Protein AF-A0A3A0CTX0-F1 (afdb_monomer)

Sequence (178 aa):
MNKTCLAVAVLIFAAATVTFASEEIMVKKILLNGKTKTVSIAAHNEKGALFLEAQRLAQALGFALKRQSGLAILCTETACLPFTIGEKEAREKDGQLFISAAAFFTSVGSTWEFDEKAGALAIDLPDELPTSNAPVDVTVGSTAPGFLVTAADGKEIRLADFRGKKNVVLEFFRSGSW

Solvent-accessible surface area (backbone atoms only — not comparable to full-atom values): 11181 Å² total; per-residue (Å²): 140,84,85,80,83,83,81,80,82,81,83,78,81,78,78,80,78,81,78,77,78,71,68,77,40,59,34,43,32,34,29,53,71,86,43,80,43,83,50,78,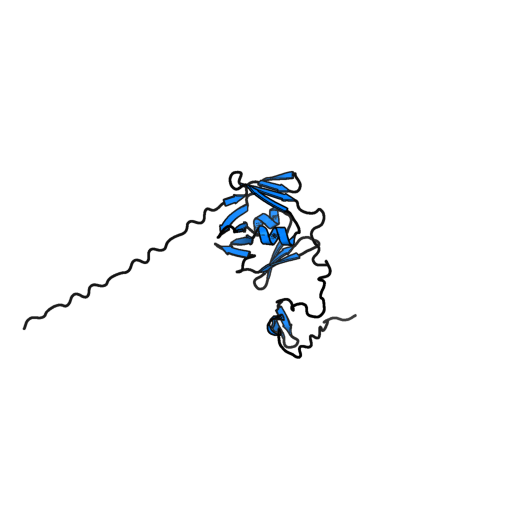28,55,26,37,70,58,97,88,42,51,29,36,29,42,68,48,49,24,58,74,75,65,33,48,78,45,75,58,97,65,28,40,31,45,23,52,100,77,31,62,47,80,34,51,54,75,60,87,37,16,39,78,55,96,91,41,51,28,31,20,48,68,53,53,32,57,71,45,71,27,57,74,48,74,42,75,90,76,18,32,36,39,34,44,65,52,98,66,63,67,42,70,76,58,76,76,85,78,52,94,87,59,80,68,62,72,54,75,43,72,43,97,87,69,47,80,42,49,52,45,78,55,63,90,54,93,84,78,86,87,82,86,82,80,92,78,87,134

Radius of gyration: 24.45 Å; Cα contacts (8 Å, |Δi|>4): 247; chains: 1; bounding box: 50×99×46 Å

Nearest PDB structures (foldseek):
  3rfz-assembly3_E-2  TM=4.149E-01  e=2.356E-01  Escherichia coli
  4v4w-assembly1_BE  TM=4.770E-01  e=1.431E+00  Escherichia coli
  8fn2-assembly1_H  TM=2.958E-01  e=5.489E-01  Borreliella burgdorferi B31
  6o90-assembly1_G  TM=5.131E-01  e=4.676E+00  Enterococcus faecalis
  2dkp-assembly1_A  TM=2.486E-01  e=7.342E+00  Homo sapiens

Structure (mmCIF, N/CA/C/O backbone):
data_AF-A0A3A0CTX0-F1
#
_entry.id   AF-A0A3A0CTX0-F1
#
loop_
_atom_site.group_PDB
_atom_site.id
_atom_site.type_symbol
_atom_site.label_atom_id
_atom_site.label_alt_id
_atom_site.label_comp_id
_atom_site.label_asym_id
_atom_site.label_entity_id
_atom_site.label_seq_id
_atom_site.pdbx_PDB_ins_code
_atom_site.Cartn_x
_atom_site.Cartn_y
_atom_site.Cartn_z
_atom_site.occupancy
_atom_site.B_iso_or_equiv
_atom_site.auth_seq_id
_atom_site.auth_comp_id
_atom_site.auth_asym_id
_atom_site.auth_atom_id
_atom_site.pdbx_PDB_model_num
ATOM 1 N N . MET A 1 1 ? -0.889 -75.261 25.010 1.00 39.34 1 MET A N 1
ATOM 2 C CA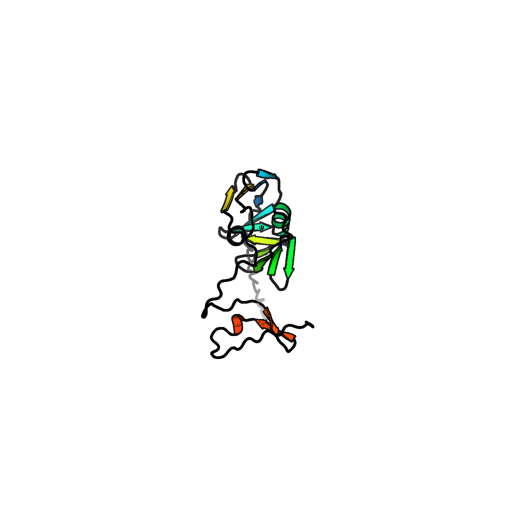 . MET A 1 1 ? -0.797 -73.833 25.389 1.00 39.34 1 MET A CA 1
ATOM 3 C C . MET A 1 1 ? 0.039 -73.115 24.335 1.00 39.34 1 MET A C 1
ATOM 5 O O . MET A 1 1 ? 1.247 -73.039 24.492 1.00 39.34 1 MET A O 1
ATOM 9 N N . ASN A 1 2 ? -0.576 -72.646 23.243 1.00 36.47 2 ASN A N 1
ATOM 10 C CA . ASN A 1 2 ? 0.122 -71.891 22.195 1.00 36.47 2 ASN A CA 1
ATOM 11 C C . ASN A 1 2 ? -0.272 -70.419 22.303 1.00 36.47 2 ASN A C 1
ATOM 13 O O . ASN A 1 2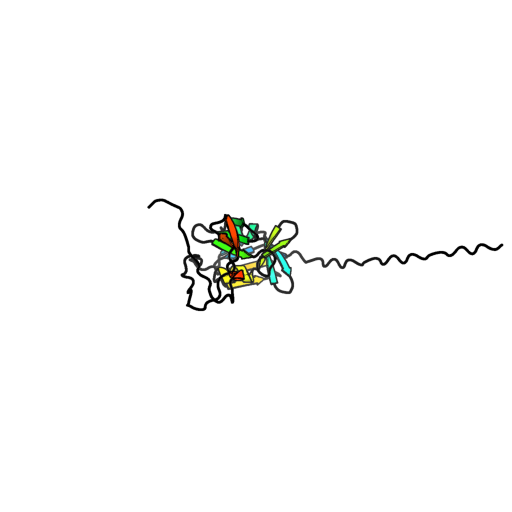 ? -1.434 -70.072 22.114 1.00 36.47 2 ASN A O 1
ATOM 17 N N . LYS A 1 3 ? 0.698 -69.576 22.664 1.00 46.75 3 LYS A N 1
ATOM 18 C CA . LYS A 1 3 ? 0.559 -68.120 22.694 1.00 46.75 3 LYS A CA 1
ATOM 19 C C . LYS A 1 3 ? 0.798 -67.588 21.283 1.00 46.75 3 LYS A C 1
ATOM 21 O O . LYS A 1 3 ? 1.931 -67.575 20.813 1.00 46.75 3 LYS A O 1
ATOM 26 N N . THR A 1 4 ? -0.263 -67.167 20.612 1.00 50.88 4 THR A N 1
ATOM 27 C CA . THR A 1 4 ? -0.192 -66.427 19.351 1.00 50.88 4 THR A CA 1
ATOM 28 C C . THR A 1 4 ? 0.115 -64.965 19.678 1.00 50.88 4 THR A C 1
ATOM 30 O O . THR A 1 4 ? -0.722 -64.262 20.240 1.00 50.88 4 THR A O 1
ATOM 33 N N . CYS A 1 5 ? 1.334 -64.514 19.376 1.00 52.56 5 CYS A N 1
ATOM 34 C CA . CYS A 1 5 ? 1.692 -63.098 19.417 1.00 52.56 5 CYS A CA 1
ATOM 35 C C . CYS A 1 5 ? 1.027 -62.379 18.239 1.00 52.56 5 CYS A C 1
ATOM 37 O O . CYS A 1 5 ? 1.356 -62.633 17.082 1.00 52.56 5 CYS A O 1
ATOM 39 N N . LEU A 1 6 ? 0.089 -61.484 18.544 1.00 53.84 6 LEU A N 1
ATOM 40 C CA . LEU A 1 6 ? -0.538 -60.582 17.586 1.00 53.84 6 LEU A CA 1
ATOM 41 C C . LEU A 1 6 ? 0.414 -59.396 17.354 1.00 53.84 6 LEU A C 1
ATOM 43 O O . LEU A 1 6 ? 0.585 -58.550 18.231 1.00 53.84 6 LEU A O 1
ATOM 47 N N . ALA A 1 7 ? 1.076 -59.356 16.199 1.00 47.81 7 ALA A N 1
ATOM 48 C CA . ALA A 1 7 ? 1.886 -58.213 15.791 1.00 47.81 7 ALA A CA 1
ATOM 49 C C . ALA A 1 7 ? 0.960 -57.097 15.282 1.00 47.81 7 ALA A C 1
ATOM 51 O O . ALA A 1 7 ? 0.321 -57.231 14.240 1.00 47.81 7 ALA A O 1
ATOM 52 N N . VAL A 1 8 ? 0.867 -56.003 16.038 1.00 49.03 8 VAL A N 1
ATOM 53 C CA . VAL A 1 8 ? 0.150 -54.788 15.636 1.00 49.03 8 VAL A CA 1
ATOM 54 C C . VAL A 1 8 ? 1.049 -54.006 14.679 1.00 49.03 8 VAL A C 1
ATOM 56 O O . VAL A 1 8 ? 2.052 -53.425 15.088 1.00 49.03 8 VAL A O 1
ATOM 59 N N . ALA A 1 9 ? 0.705 -54.016 13.393 1.00 48.97 9 ALA A N 1
ATOM 60 C CA . ALA A 1 9 ? 1.349 -53.185 12.386 1.00 48.97 9 ALA A CA 1
ATOM 61 C C . ALA A 1 9 ? 0.865 -51.734 12.540 1.00 48.97 9 ALA A C 1
ATOM 63 O O . ALA A 1 9 ? -0.276 -51.406 12.216 1.00 48.97 9 ALA A O 1
ATOM 64 N N . VAL A 1 10 ? 1.731 -50.864 13.060 1.00 48.88 10 VAL A N 1
ATOM 65 C CA . VAL A 1 10 ? 1.493 -49.418 13.131 1.00 48.88 10 VAL A CA 1
ATOM 66 C C . VAL A 1 10 ? 1.808 -48.818 11.759 1.00 48.88 10 VAL A C 1
ATOM 68 O O . VAL A 1 10 ? 2.968 -48.684 11.379 1.00 48.88 10 VAL A O 1
ATOM 71 N N . LEU A 1 11 ? 0.765 -48.480 11.000 1.00 41.84 11 LEU A N 1
ATOM 72 C CA . LEU A 1 11 ? 0.870 -47.712 9.759 1.00 41.84 11 LEU A CA 1
ATOM 73 C C . LEU A 1 11 ? 1.150 -46.243 10.104 1.00 41.84 11 LEU A C 1
ATOM 75 O O . LEU A 1 11 ? 0.255 -45.498 10.498 1.00 41.84 11 LEU A O 1
ATOM 79 N N . ILE A 1 12 ? 2.409 -45.829 9.966 1.00 52.66 12 ILE A N 1
ATOM 80 C CA . ILE A 1 12 ? 2.813 -44.425 10.05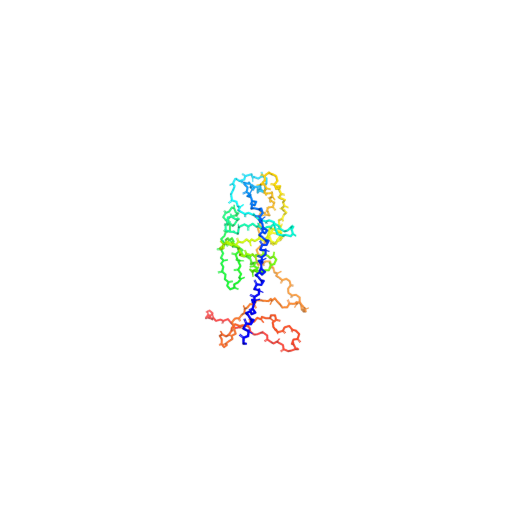5 1.00 52.66 12 ILE A CA 1
ATOM 81 C C . ILE A 1 12 ? 2.465 -43.768 8.714 1.00 52.66 12 ILE A C 1
ATOM 83 O O . ILE A 1 12 ? 3.158 -43.965 7.718 1.00 52.66 12 ILE A O 1
ATOM 87 N N . PHE A 1 13 ? 1.380 -42.993 8.677 1.00 45.25 13 PHE A N 1
ATOM 88 C CA . PHE A 1 13 ? 1.108 -42.081 7.568 1.00 45.25 13 PHE A CA 1
ATOM 89 C C . PHE A 1 13 ? 2.131 -40.941 7.620 1.00 45.25 13 PHE A C 1
ATOM 91 O O . PHE A 1 13 ? 2.021 -40.031 8.439 1.00 45.25 13 PHE A O 1
ATOM 98 N N . ALA A 1 14 ? 3.144 -40.995 6.756 1.00 53.00 14 ALA A N 1
ATOM 99 C CA . ALA A 1 14 ? 4.021 -39.860 6.513 1.00 53.00 14 ALA A CA 1
ATOM 100 C C . ALA A 1 14 ? 3.198 -38.764 5.818 1.00 53.00 14 ALA A C 1
ATOM 102 O O . ALA A 1 14 ? 2.862 -38.876 4.640 1.00 53.00 14 ALA A O 1
ATOM 103 N N . ALA A 1 15 ? 2.825 -37.723 6.563 1.00 54.53 15 ALA A N 1
ATOM 104 C CA . ALA A 1 15 ? 2.228 -36.526 5.992 1.00 54.53 15 ALA A CA 1
ATOM 105 C C . ALA A 1 15 ? 3.275 -35.858 5.089 1.00 54.53 15 ALA A C 1
ATOM 107 O O . ALA A 1 15 ? 4.225 -35.246 5.572 1.00 54.53 15 ALA A O 1
ATOM 108 N N . ALA A 1 16 ? 3.125 -36.014 3.775 1.00 47.56 16 ALA A N 1
ATOM 109 C CA . ALA A 1 16 ? 3.910 -35.272 2.804 1.00 47.56 16 ALA A CA 1
ATOM 110 C C . ALA A 1 16 ? 3.513 -33.794 2.909 1.00 47.56 16 ALA A C 1
ATOM 112 O O . ALA A 1 16 ? 2.497 -33.362 2.366 1.00 47.56 16 ALA A O 1
ATOM 113 N N . THR A 1 17 ? 4.288 -33.017 3.660 1.00 49.47 17 THR A N 1
ATOM 114 C CA . THR A 1 17 ? 4.184 -31.561 3.653 1.00 49.47 17 THR A CA 1
ATOM 115 C C . THR A 1 17 ? 4.621 -31.076 2.277 1.00 49.47 17 THR A C 1
ATOM 117 O O . THR A 1 17 ? 5.810 -31.080 1.964 1.00 49.47 17 THR A O 1
ATOM 120 N N . VAL A 1 18 ? 3.659 -30.695 1.438 1.00 42.38 18 VAL A N 1
ATOM 121 C CA . VAL A 1 18 ? 3.934 -29.998 0.180 1.00 42.38 18 VAL A CA 1
ATOM 122 C C . VAL A 1 18 ? 4.421 -28.599 0.543 1.00 42.38 18 VAL A C 1
ATOM 124 O O . VAL A 1 18 ? 3.631 -27.695 0.815 1.00 42.38 18 VAL A O 1
ATOM 127 N N . THR A 1 19 ? 5.736 -28.428 0.614 1.00 47.56 19 THR A N 1
ATOM 128 C CA . THR A 1 19 ? 6.373 -27.117 0.700 1.00 47.56 19 THR A CA 1
ATOM 129 C C . THR A 1 19 ? 6.259 -26.455 -0.667 1.00 47.56 19 THR A C 1
ATOM 131 O O . THR A 1 19 ? 7.047 -26.709 -1.574 1.00 47.56 19 THR A O 1
ATOM 134 N N . PHE A 1 20 ? 5.246 -25.606 -0.833 1.00 42.69 20 PHE A N 1
ATOM 135 C CA . PHE A 1 20 ? 5.215 -24.654 -1.936 1.00 42.69 20 PHE A CA 1
ATOM 136 C C . PHE A 1 20 ? 6.363 -23.667 -1.708 1.00 42.69 20 PHE A C 1
ATOM 138 O O . PHE A 1 20 ? 6.253 -22.757 -0.888 1.00 42.69 20 PHE A O 1
ATOM 145 N N . ALA A 1 21 ? 7.491 -23.889 -2.383 1.00 52.84 21 ALA A N 1
ATOM 146 C CA . ALA A 1 21 ? 8.561 -22.910 -2.468 1.00 52.84 21 ALA A CA 1
ATOM 147 C C . ALA A 1 21 ? 7.979 -21.684 -3.178 1.00 52.84 21 ALA A C 1
ATOM 149 O O . ALA A 1 21 ? 7.812 -21.694 -4.395 1.00 52.84 21 ALA A O 1
ATOM 150 N N . SER A 1 22 ? 7.564 -20.666 -2.420 1.00 58.47 22 SER A N 1
ATOM 151 C CA . SER A 1 22 ? 7.157 -19.413 -3.043 1.00 58.47 22 SER A CA 1
ATOM 152 C C . SER A 1 22 ? 8.420 -18.790 -3.613 1.00 58.47 22 SER A C 1
ATOM 154 O O . SER A 1 22 ? 9.346 -18.504 -2.854 1.00 58.47 22 SER A O 1
ATOM 156 N N . GLU A 1 23 ? 8.465 -18.611 -4.923 1.00 70.69 23 GLU A N 1
ATOM 157 C CA . GLU A 1 23 ? 9.571 -17.941 -5.586 1.00 70.69 23 GLU A CA 1
ATOM 158 C C . GLU A 1 23 ? 9.682 -16.519 -5.019 1.00 70.69 23 GLU A C 1
ATOM 160 O O . GLU A 1 23 ? 8.737 -15.728 -5.076 1.00 70.69 23 GLU A O 1
ATOM 165 N N . GLU A 1 24 ? 10.793 -16.245 -4.337 1.00 76.56 24 GLU A N 1
ATOM 166 C CA . GLU A 1 24 ? 11.065 -14.933 -3.769 1.00 76.56 24 GLU A CA 1
ATOM 167 C C . GLU A 1 24 ? 11.549 -14.033 -4.904 1.00 76.56 24 GLU A C 1
ATOM 169 O O . GLU A 1 24 ? 12.618 -14.232 -5.486 1.00 76.56 24 GLU A O 1
ATOM 174 N N . ILE A 1 25 ? 10.715 -13.067 -5.264 1.00 87.25 25 ILE A N 1
ATOM 175 C CA . ILE A 1 25 ? 10.972 -12.133 -6.348 1.00 87.25 25 ILE A CA 1
ATOM 176 C C . ILE A 1 25 ? 11.678 -10.924 -5.743 1.00 87.25 25 ILE A C 1
ATOM 178 O O . ILE A 1 25 ? 11.252 -10.380 -4.731 1.00 87.25 25 ILE A O 1
ATOM 182 N N . MET A 1 26 ? 12.750 -10.456 -6.374 1.00 89.19 26 MET A N 1
ATOM 183 C CA . MET A 1 26 ? 13.450 -9.252 -5.926 1.00 89.19 26 MET A CA 1
ATOM 184 C C . MET A 1 26 ? 13.169 -8.097 -6.877 1.00 89.19 26 MET A C 1
ATOM 186 O O . MET A 1 26 ? 13.581 -8.131 -8.040 1.00 89.19 26 MET A O 1
ATOM 190 N N . VAL A 1 27 ? 12.533 -7.039 -6.371 1.00 91.50 27 VAL A N 1
ATOM 191 C CA . VAL A 1 27 ? 12.432 -5.768 -7.096 1.00 91.50 27 VAL A CA 1
ATOM 192 C C . VAL A 1 27 ? 13.758 -5.034 -6.946 1.00 91.50 27 VAL A C 1
ATOM 194 O O . VAL A 1 27 ? 14.152 -4.638 -5.845 1.00 91.50 27 VAL A O 1
ATOM 197 N N . LYS A 1 28 ? 14.456 -4.868 -8.068 1.00 93.62 28 LYS A N 1
ATOM 198 C CA . LYS A 1 28 ? 15.802 -4.282 -8.146 1.00 93.62 28 LYS A CA 1
ATOM 199 C C . LYS A 1 28 ? 15.772 -2.806 -8.529 1.00 93.62 28 LYS A C 1
ATOM 201 O O . LYS A 1 28 ? 16.726 -2.064 -8.289 1.00 93.62 28 LYS A O 1
ATOM 206 N N . LYS A 1 29 ? 14.702 -2.376 -9.195 1.00 92.81 29 LYS A N 1
ATOM 207 C CA . LYS A 1 29 ? 14.566 -1.020 -9.727 1.00 92.81 29 LYS A CA 1
ATOM 208 C C . LYS A 1 29 ? 13.137 -0.542 -9.567 1.00 92.81 29 LYS A C 1
ATOM 210 O O . LYS A 1 29 ? 12.203 -1.297 -9.818 1.00 92.81 29 LYS A O 1
ATOM 215 N N . ILE A 1 30 ? 12.993 0.724 -9.204 1.00 92.88 30 ILE A N 1
ATOM 216 C CA . ILE A 1 30 ? 11.728 1.441 -9.288 1.00 92.88 30 ILE A CA 1
ATOM 217 C C . ILE A 1 30 ? 11.888 2.585 -10.280 1.00 92.88 30 ILE A C 1
ATOM 219 O O . ILE A 1 30 ? 12.876 3.316 -10.219 1.00 92.88 30 ILE A O 1
ATOM 223 N N . LEU A 1 31 ? 10.924 2.751 -11.179 1.00 91.56 31 LEU A N 1
ATOM 224 C CA . LEU A 1 31 ? 10.791 3.945 -12.002 1.00 91.56 31 LEU A CA 1
ATOM 225 C C . LEU A 1 31 ? 9.702 4.813 -11.370 1.00 91.56 31 LEU A C 1
ATOM 227 O O . LEU A 1 31 ? 8.538 4.447 -11.437 1.00 91.56 31 LEU A O 1
ATOM 231 N N . LEU A 1 32 ? 10.089 5.914 -10.728 1.00 89.44 32 LEU A N 1
ATOM 232 C CA . LEU A 1 32 ? 9.192 6.887 -10.097 1.00 89.44 32 LEU A CA 1
ATOM 233 C C . LEU A 1 32 ? 9.059 8.108 -10.997 1.00 89.44 32 LEU A C 1
ATOM 235 O O . LEU A 1 32 ? 10.037 8.844 -11.154 1.00 89.44 32 LEU A O 1
ATOM 239 N N . ASN A 1 33 ? 7.884 8.321 -11.586 1.00 88.25 33 ASN A N 1
ATOM 240 C CA . ASN A 1 33 ? 7.582 9.484 -12.436 1.00 88.25 33 ASN A CA 1
ATOM 241 C C . ASN A 1 33 ? 8.666 9.664 -13.525 1.00 88.25 33 ASN A C 1
ATOM 243 O O . ASN A 1 33 ? 9.269 10.727 -13.691 1.00 88.25 33 ASN A O 1
ATOM 247 N N . GLY A 1 34 ? 9.025 8.554 -14.182 1.00 85.56 34 GLY A N 1
ATOM 248 C CA . GLY A 1 34 ? 10.080 8.482 -15.202 1.00 85.56 34 GLY A CA 1
ATOM 249 C C . GLY A 1 34 ? 11.527 8.453 -14.681 1.00 85.56 34 GLY A C 1
ATOM 250 O O . GLY A 1 34 ? 12.451 8.221 -15.463 1.00 85.56 34 GLY A O 1
ATOM 251 N N . LYS A 1 35 ? 11.770 8.634 -13.376 1.00 90.06 35 LYS A N 1
ATOM 252 C CA . LYS A 1 35 ? 13.115 8.586 -12.775 1.00 90.06 35 LYS A CA 1
ATOM 253 C C . LYS A 1 35 ? 13.417 7.202 -12.215 1.00 90.06 35 LYS A C 1
ATOM 255 O O . LYS A 1 35 ? 12.701 6.688 -11.364 1.00 90.06 35 LYS A O 1
ATOM 260 N N . THR A 1 36 ? 14.521 6.603 -12.651 1.00 92.31 36 THR A N 1
ATOM 261 C CA . THR A 1 36 ? 14.941 5.287 -12.149 1.00 92.31 36 THR A CA 1
ATOM 262 C C . THR A 1 36 ? 15.687 5.414 -10.821 1.00 92.31 36 THR A C 1
ATOM 264 O O . THR A 1 36 ? 16.645 6.178 -10.708 1.00 92.31 36 THR A O 1
ATOM 267 N N . LYS A 1 37 ? 15.294 4.605 -9.837 1.00 93.12 37 LYS A N 1
ATOM 268 C CA . LYS A 1 37 ? 15.956 4.429 -8.543 1.00 93.12 37 LYS A CA 1
ATOM 269 C C . LYS A 1 37 ? 16.250 2.947 -8.326 1.00 93.12 37 LYS A C 1
ATOM 271 O O . LYS A 1 37 ? 15.357 2.107 -8.408 1.00 93.12 37 LYS A O 1
ATOM 276 N N . THR A 1 38 ? 17.505 2.614 -8.044 1.00 94.19 38 THR A N 1
ATOM 277 C CA . THR A 1 38 ? 17.887 1.249 -7.663 1.00 94.19 38 THR A CA 1
ATOM 278 C C . THR A 1 38 ? 17.420 0.975 -6.239 1.00 94.19 38 THR A C 1
ATOM 280 O O . THR A 1 38 ? 17.666 1.780 -5.339 1.00 94.19 38 THR A O 1
ATOM 283 N N . VAL A 1 39 ? 16.752 -0.155 -6.035 1.00 94.75 39 VAL A N 1
ATOM 284 C CA . VAL A 1 39 ? 16.242 -0.593 -4.732 1.00 94.75 39 VAL A CA 1
ATOM 285 C C . VAL A 1 39 ? 16.455 -2.094 -4.564 1.00 94.75 39 VAL A C 1
ATOM 287 O O . VAL A 1 39 ? 16.868 -2.782 -5.490 1.00 94.75 39 VAL A O 1
ATOM 290 N N . SER A 1 40 ?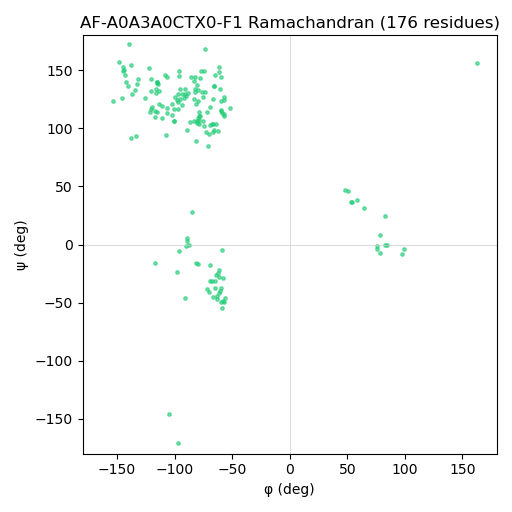 16.187 -2.606 -3.370 1.00 93.38 40 SER A N 1
ATOM 291 C CA . SER A 1 40 ? 16.155 -4.039 -3.098 1.00 93.38 40 SER A CA 1
ATOM 292 C C . SER A 1 40 ? 14.953 -4.300 -2.207 1.00 93.38 40 SER A C 1
ATOM 294 O O . SER A 1 40 ? 15.046 -4.140 -0.989 1.00 93.38 40 SER A O 1
ATOM 296 N N . ILE A 1 41 ? 13.814 -4.603 -2.826 1.00 95.50 41 ILE A N 1
ATOM 297 C CA . ILE A 1 41 ? 12.553 -4.873 -2.127 1.00 95.50 41 ILE A CA 1
ATOM 298 C C . ILE A 1 41 ? 12.207 -6.335 -2.370 1.00 95.50 41 ILE A C 1
ATOM 300 O O . ILE A 1 41 ? 12.062 -6.743 -3.526 1.00 95.50 41 ILE A O 1
ATOM 304 N N . ALA A 1 42 ? 12.085 -7.104 -1.289 1.00 95.00 42 ALA A N 1
ATOM 305 C CA . ALA A 1 42 ? 11.573 -8.459 -1.382 1.00 95.00 42 ALA A CA 1
ATOM 306 C C . ALA A 1 42 ? 10.105 -8.416 -1.812 1.00 95.00 42 ALA A C 1
ATOM 308 O O . ALA A 1 42 ? 9.313 -7.593 -1.342 1.00 95.00 42 ALA A O 1
ATOM 309 N N . ALA A 1 43 ? 9.744 -9.296 -2.728 1.00 94.50 43 ALA A N 1
ATOM 310 C CA . ALA A 1 43 ? 8.405 -9.429 -3.249 1.00 94.50 43 ALA A CA 1
ATOM 311 C C . ALA A 1 43 ? 8.043 -10.903 -3.377 1.00 94.50 43 ALA A C 1
ATOM 313 O O . ALA A 1 43 ? 8.895 -11.776 -3.530 1.00 94.50 43 ALA A O 1
ATOM 314 N N . HIS A 1 44 ? 6.756 -11.193 -3.324 1.00 92.06 44 HIS A N 1
ATOM 315 C CA . HIS A 1 44 ? 6.270 -12.521 -3.657 1.00 92.06 44 HIS A CA 1
ATOM 316 C C . HIS A 1 44 ? 4.915 -12.421 -4.335 1.00 92.06 44 HIS A C 1
ATOM 318 O O . HIS A 1 44 ? 4.152 -11.475 -4.120 1.00 92.06 44 HIS A O 1
ATOM 324 N N . ASN A 1 45 ? 4.630 -13.414 -5.168 1.00 90.94 45 ASN A N 1
ATOM 325 C CA . ASN A 1 45 ? 3.332 -13.570 -5.791 1.00 90.94 45 ASN A CA 1
ATOM 326 C C . ASN A 1 45 ? 2.518 -14.597 -4.998 1.00 90.94 45 ASN A C 1
ATOM 328 O O . ASN A 1 45 ? 2.953 -15.733 -4.802 1.00 90.94 45 ASN A O 1
ATOM 332 N N . GLU A 1 46 ? 1.334 -14.207 -4.540 1.00 88.88 46 GLU A N 1
ATOM 333 C CA . GLU A 1 46 ? 0.367 -15.127 -3.950 1.00 88.88 46 GLU A CA 1
ATOM 334 C C . GLU A 1 46 ? -0.934 -15.049 -4.749 1.00 88.88 46 GLU A C 1
ATOM 336 O O . GLU A 1 46 ? -1.622 -14.029 -4.741 1.00 88.88 46 GLU A O 1
ATOM 341 N N . LYS A 1 47 ? -1.299 -16.145 -5.428 1.00 88.69 47 LYS A N 1
ATOM 342 C CA . LYS A 1 47 ? -2.561 -16.262 -6.188 1.00 88.69 47 LYS A CA 1
ATOM 343 C C . LYS A 1 47 ? -2.760 -15.139 -7.223 1.00 88.69 47 LYS A C 1
ATOM 345 O O . LYS A 1 47 ? -3.881 -14.680 -7.427 1.00 88.69 47 LYS A O 1
ATOM 350 N N . GLY A 1 48 ? -1.680 -14.696 -7.865 1.00 89.25 48 GLY A N 1
ATOM 351 C CA . GLY A 1 48 ? -1.708 -13.621 -8.859 1.00 89.25 48 GLY A CA 1
ATOM 352 C C . GLY A 1 48 ? -1.644 -12.211 -8.266 1.00 89.25 48 GLY A C 1
ATOM 353 O O . GLY A 1 48 ? -1.635 -11.247 -9.024 1.00 89.25 48 GLY A O 1
ATOM 354 N N . ALA A 1 49 ? -1.587 -12.067 -6.939 1.00 92.25 49 ALA A N 1
ATOM 355 C CA . ALA A 1 49 ? -1.382 -10.783 -6.282 1.00 92.25 49 ALA A CA 1
ATOM 356 C C . ALA A 1 49 ? 0.097 -10.592 -5.925 1.00 92.25 49 ALA A C 1
ATOM 358 O O . ALA A 1 49 ? 0.710 -11.447 -5.284 1.00 92.25 49 ALA A O 1
ATOM 359 N N . LEU A 1 50 ? 0.654 -9.444 -6.316 1.00 95.19 50 LEU A N 1
ATOM 360 C CA . LEU A 1 50 ? 2.008 -9.040 -5.952 1.00 95.19 50 LEU A CA 1
ATOM 361 C C . LEU A 1 50 ? 2.009 -8.394 -4.564 1.00 95.19 50 LEU A C 1
ATOM 363 O O . LEU A 1 50 ? 1.302 -7.411 -4.325 1.00 95.19 50 LEU A O 1
ATOM 367 N N . PHE A 1 51 ? 2.842 -8.923 -3.679 1.00 95.75 51 PHE A N 1
ATOM 368 C CA . PHE A 1 51 ? 3.083 -8.398 -2.342 1.00 95.75 51 PHE A CA 1
ATOM 369 C C . PHE A 1 51 ? 4.519 -7.893 -2.240 1.00 95.75 51 PHE A C 1
ATOM 371 O O . PHE A 1 51 ? 5.447 -8.590 -2.640 1.00 95.75 51 PHE A O 1
ATOM 378 N N . LEU A 1 52 ? 4.696 -6.687 -1.704 1.00 96.81 52 LEU A N 1
ATOM 379 C CA . LEU A 1 52 ? 5.977 -5.990 -1.584 1.00 96.81 52 LEU A CA 1
ATOM 380 C C . LEU A 1 52 ? 6.335 -5.809 -0.110 1.00 96.81 52 LEU A C 1
ATOM 382 O O . LEU A 1 52 ? 5.467 -5.463 0.692 1.00 96.81 52 LEU A O 1
ATOM 386 N N . GLU A 1 53 ? 7.601 -5.999 0.254 1.00 96.81 53 GLU A N 1
ATOM 387 C CA . GLU A 1 53 ? 8.075 -5.771 1.620 1.00 96.81 53 GLU A CA 1
ATOM 388 C C . GLU A 1 53 ? 7.841 -4.308 2.031 1.00 96.81 53 GLU A C 1
ATOM 390 O O . GLU A 1 53 ? 8.424 -3.368 1.479 1.00 96.81 53 GLU A O 1
ATOM 395 N N . ALA A 1 54 ? 6.989 -4.118 3.036 1.00 96.31 54 ALA A N 1
ATOM 396 C CA . ALA A 1 54 ? 6.450 -2.824 3.426 1.00 96.31 54 ALA A CA 1
ATOM 397 C C . ALA A 1 54 ? 7.538 -1.845 3.875 1.00 96.31 54 ALA A C 1
ATOM 399 O O . ALA A 1 54 ? 7.504 -0.675 3.507 1.00 96.31 54 ALA A O 1
ATOM 400 N N . GLN A 1 55 ? 8.518 -2.315 4.653 1.00 96.19 55 GLN A N 1
ATOM 401 C CA . GLN A 1 55 ? 9.569 -1.462 5.211 1.00 96.19 55 GLN A CA 1
ATOM 402 C C . GLN A 1 55 ? 10.474 -0.892 4.111 1.00 96.19 55 GLN A C 1
ATOM 404 O O . GLN A 1 55 ? 10.782 0.302 4.113 1.00 96.19 55 GLN A O 1
ATOM 409 N N . ARG A 1 56 ? 10.895 -1.733 3.159 1.00 96.06 56 ARG A N 1
ATOM 410 C CA . ARG A 1 56 ? 11.751 -1.305 2.043 1.00 96.06 56 ARG A CA 1
ATOM 411 C C . ARG A 1 56 ? 10.994 -0.451 1.045 1.00 96.06 56 ARG A C 1
ATOM 413 O O . ARG A 1 56 ? 11.555 0.533 0.568 1.00 96.06 56 ARG A O 1
ATOM 420 N N . LEU A 1 57 ? 9.733 -0.784 0.767 1.00 94.81 57 LEU A N 1
ATOM 421 C CA . LEU A 1 57 ? 8.864 0.048 -0.059 1.00 94.81 57 LEU A CA 1
ATOM 422 C C . LEU A 1 57 ? 8.695 1.440 0.561 1.00 94.81 57 LEU A C 1
ATOM 424 O O . LEU A 1 57 ? 8.937 2.440 -0.111 1.00 94.81 57 LEU A O 1
ATOM 428 N N . ALA A 1 58 ? 8.371 1.506 1.855 1.00 94.62 58 ALA A N 1
ATOM 429 C CA . ALA A 1 58 ? 8.222 2.762 2.579 1.00 94.62 58 ALA A CA 1
ATOM 430 C C . ALA A 1 58 ? 9.499 3.608 2.496 1.00 94.62 58 ALA A C 1
ATOM 432 O O . ALA A 1 58 ? 9.455 4.759 2.070 1.00 94.62 58 ALA A O 1
ATOM 433 N N . GLN A 1 59 ? 10.661 3.011 2.780 1.00 93.94 59 GLN A N 1
ATOM 434 C CA . GLN A 1 59 ? 11.952 3.691 2.667 1.00 93.94 59 GLN A CA 1
ATOM 435 C C . GLN A 1 59 ? 12.248 4.168 1.234 1.00 93.94 59 GLN A C 1
ATOM 437 O O . GLN A 1 59 ? 12.783 5.261 1.036 1.00 93.94 59 GLN A O 1
ATOM 442 N N . ALA A 1 60 ? 11.918 3.359 0.224 1.00 92.38 60 ALA A N 1
ATOM 443 C CA . ALA A 1 60 ? 12.144 3.706 -1.174 1.00 92.38 60 ALA A CA 1
ATOM 444 C C . ALA A 1 60 ? 11.308 4.915 -1.612 1.00 92.38 60 ALA A C 1
ATOM 446 O O . ALA A 1 60 ? 11.822 5.746 -2.370 1.00 92.38 60 ALA A O 1
ATOM 447 N N . LEU A 1 61 ? 10.076 5.013 -1.111 1.00 91.19 61 LEU A N 1
ATOM 448 C CA . LEU A 1 61 ? 9.095 6.036 -1.469 1.00 91.19 61 LEU A CA 1
ATOM 449 C C . LEU A 1 61 ? 9.049 7.234 -0.500 1.00 91.19 61 LEU A C 1
ATOM 451 O O . LEU A 1 61 ? 8.345 8.197 -0.772 1.00 91.19 61 LEU A O 1
ATOM 455 N N . GLY A 1 62 ? 9.793 7.198 0.610 1.00 91.44 62 GLY A N 1
ATOM 456 C CA . GLY A 1 62 ? 9.816 8.283 1.601 1.00 91.44 62 GLY A CA 1
ATOM 457 C C . GLY A 1 62 ? 8.672 8.248 2.621 1.00 91.44 62 GLY A C 1
ATOM 458 O O . GLY A 1 62 ? 8.332 9.278 3.192 1.00 91.44 62 GLY A O 1
ATOM 459 N N . PHE A 1 63 ? 8.085 7.077 2.870 1.00 93.50 63 PHE A N 1
ATOM 460 C CA . PHE A 1 63 ? 7.076 6.868 3.907 1.00 93.50 63 PHE A CA 1
ATOM 461 C C . PHE A 1 63 ? 7.714 6.333 5.198 1.00 93.50 63 PHE A C 1
ATOM 463 O O . PHE A 1 63 ? 8.668 5.553 5.178 1.00 93.50 63 PHE A O 1
ATOM 470 N N . ALA A 1 64 ? 7.124 6.686 6.336 1.00 95.25 64 ALA A N 1
ATOM 471 C CA . ALA A 1 64 ? 7.341 6.049 7.623 1.00 95.25 64 ALA A CA 1
ATOM 472 C C . ALA A 1 64 ? 6.316 4.925 7.825 1.00 95.25 64 ALA A C 1
ATOM 474 O O . ALA A 1 64 ? 5.111 5.160 7.762 1.00 95.25 64 ALA A O 1
ATOM 475 N N . LEU A 1 65 ? 6.782 3.710 8.112 1.00 95.75 65 LEU A N 1
ATOM 476 C CA . LEU A 1 65 ? 5.915 2.589 8.469 1.00 95.75 65 LEU A CA 1
ATOM 477 C C . LEU A 1 65 ? 5.701 2.547 9.987 1.00 95.75 65 LEU A C 1
ATOM 479 O O . LEU A 1 65 ? 6.660 2.517 10.759 1.00 95.75 65 LEU A O 1
ATOM 483 N N . LYS A 1 66 ? 4.441 2.497 10.415 1.00 94.75 66 LYS A N 1
ATOM 484 C CA . LYS A 1 66 ? 4.023 2.267 11.802 1.00 94.75 66 LYS A CA 1
ATOM 485 C C . LYS A 1 66 ? 3.122 1.038 11.873 1.00 94.75 66 LYS A C 1
ATOM 487 O O . LYS A 1 66 ? 2.429 0.712 10.913 1.00 94.75 66 LYS A O 1
ATOM 492 N N . ARG A 1 67 ? 3.115 0.358 13.018 1.00 92.75 67 ARG A N 1
ATOM 493 C CA . ARG A 1 67 ? 2.193 -0.748 13.304 1.00 92.75 67 ARG A CA 1
ATOM 494 C C . ARG A 1 67 ? 1.359 -0.400 14.526 1.00 92.75 67 ARG A C 1
ATOM 496 O O . ARG A 1 67 ? 1.922 0.027 15.532 1.00 92.75 67 ARG A O 1
ATOM 503 N N . GLN A 1 68 ? 0.047 -0.587 14.445 1.00 90.56 68 GLN A N 1
ATOM 504 C CA . GLN A 1 68 ? -0.859 -0.302 15.557 1.00 90.56 68 GLN A CA 1
ATOM 505 C C . GLN A 1 68 ? -2.117 -1.164 15.454 1.00 90.56 68 GLN A C 1
ATOM 507 O O . GLN A 1 68 ? -2.802 -1.122 14.440 1.00 90.56 68 GLN A O 1
ATOM 512 N N . SER A 1 69 ? -2.416 -1.943 16.497 1.00 88.25 69 SER A N 1
ATOM 513 C CA . SER A 1 69 ? -3.674 -2.699 16.644 1.00 88.25 69 SER A CA 1
ATOM 514 C C . SER A 1 69 ? -4.088 -3.519 15.407 1.00 88.25 69 SER A C 1
ATOM 516 O O . SER A 1 69 ? -5.229 -3.451 14.962 1.00 88.25 69 SER A O 1
ATOM 518 N N . GLY A 1 70 ? -3.154 -4.278 14.819 1.00 88.06 70 GLY A N 1
ATOM 519 C CA . GLY A 1 70 ? -3.419 -5.095 13.622 1.00 88.06 70 GLY A CA 1
ATOM 520 C C . GLY A 1 70 ? -3.443 -4.316 12.300 1.00 88.06 70 GLY A C 1
ATOM 521 O O . GLY A 1 70 ? -3.773 -4.881 11.260 1.00 88.06 70 GLY A O 1
ATOM 522 N N . LEU A 1 71 ? -3.068 -3.037 12.321 1.00 87.81 71 LEU A N 1
ATOM 523 C CA . LEU A 1 71 ? -2.892 -2.210 11.134 1.00 87.81 71 LEU A CA 1
ATOM 524 C C . LEU A 1 71 ? -1.414 -1.962 10.857 1.00 87.81 71 LEU A C 1
ATOM 526 O O . LEU A 1 71 ? -0.609 -1.741 11.770 1.00 87.81 71 LEU A O 1
ATOM 530 N N . ALA A 1 72 ? -1.088 -1.927 9.574 1.00 92.00 72 ALA A N 1
ATOM 531 C CA . ALA A 1 72 ? 0.118 -1.315 9.055 1.00 92.00 72 ALA A CA 1
ATOM 532 C C . ALA A 1 72 ? -0.235 0.071 8.519 1.00 92.00 72 ALA A C 1
ATOM 534 O O . ALA A 1 72 ? -1.149 0.206 7.717 1.00 92.00 72 ALA A O 1
ATOM 535 N N . ILE A 1 73 ? 0.466 1.105 8.966 1.00 92.25 73 ILE A N 1
ATOM 536 C CA . ILE A 1 73 ? 0.167 2.491 8.614 1.00 92.25 73 ILE A CA 1
ATOM 537 C C . ILE A 1 73 ? 1.397 3.083 7.934 1.00 92.25 73 ILE A C 1
ATOM 539 O O . ILE A 1 73 ? 2.454 3.188 8.556 1.00 92.25 73 ILE A O 1
ATOM 543 N N . LEU A 1 74 ? 1.267 3.461 6.665 1.00 92.25 74 LEU A N 1
ATOM 544 C CA . LEU A 1 74 ? 2.307 4.160 5.911 1.00 92.25 74 LEU A CA 1
ATOM 545 C C . LEU A 1 74 ? 2.033 5.660 5.941 1.00 92.25 74 LEU A C 1
ATOM 547 O O . LEU A 1 74 ? 1.017 6.103 5.420 1.00 92.25 74 LEU A O 1
ATOM 551 N N . CYS A 1 75 ? 2.929 6.439 6.536 1.00 89.94 75 CYS A N 1
ATOM 552 C CA . CYS A 1 75 ? 2.762 7.879 6.703 1.00 89.94 75 CYS A CA 1
ATOM 553 C C . CYS A 1 75 ? 3.801 8.682 5.923 1.00 89.94 75 CYS A C 1
ATOM 555 O O . CYS A 1 75 ? 4.979 8.344 5.933 1.00 89.94 75 CYS A O 1
ATOM 557 N N . THR A 1 76 ? 3.380 9.782 5.318 1.00 87.69 76 THR A N 1
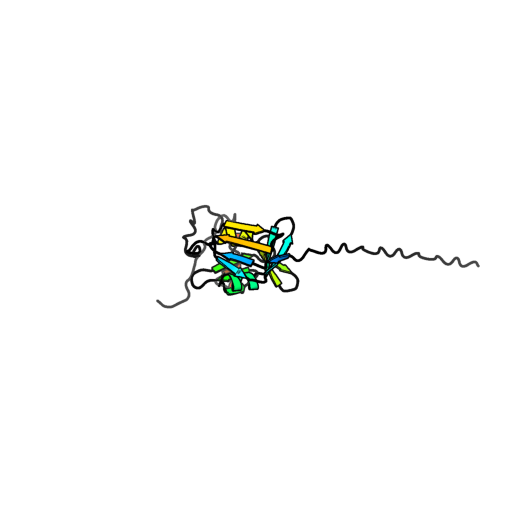ATOM 558 C CA . THR A 1 76 ? 4.245 10.896 4.925 1.00 87.69 76 THR A CA 1
ATOM 559 C C . THR A 1 76 ? 4.185 11.994 5.988 1.00 87.69 76 THR A C 1
ATOM 561 O O . THR A 1 76 ? 3.614 11.804 7.064 1.00 87.69 76 THR A O 1
ATOM 564 N N . GLU A 1 77 ? 4.763 13.159 5.699 1.00 82.38 77 GLU A N 1
ATOM 565 C CA . GLU A 1 77 ? 4.606 14.348 6.545 1.00 82.38 77 GLU A CA 1
ATOM 566 C C . GLU A 1 77 ? 3.154 14.849 6.598 1.00 82.38 77 GLU A C 1
ATOM 568 O O . GLU A 1 77 ? 2.753 15.472 7.579 1.00 82.38 77 GLU A O 1
ATOM 573 N N . THR A 1 78 ? 2.357 14.567 5.562 1.00 81.06 78 THR A N 1
ATOM 574 C CA . THR A 1 78 ? 1.029 15.168 5.360 1.00 81.06 78 THR A CA 1
ATOM 575 C C . THR A 1 78 ? -0.126 14.170 5.390 1.00 81.06 78 THR A C 1
ATOM 577 O O . THR A 1 78 ? -1.279 14.582 5.525 1.00 81.06 78 THR A O 1
ATOM 580 N N . ALA A 1 79 ? 0.138 12.867 5.267 1.00 84.00 79 ALA A N 1
ATOM 581 C CA . ALA A 1 79 ? -0.901 11.846 5.161 1.00 84.00 79 ALA A CA 1
ATOM 582 C C . ALA A 1 79 ? -0.478 10.515 5.789 1.00 84.00 79 ALA A C 1
ATOM 584 O O . ALA A 1 79 ? 0.706 10.211 5.875 1.00 84.00 79 ALA A O 1
ATOM 585 N N . CYS A 1 80 ? -1.450 9.691 6.182 1.00 89.25 80 CYS A N 1
ATOM 586 C CA . CYS A 1 80 ? -1.232 8.311 6.612 1.00 89.25 80 CYS A CA 1
ATOM 587 C C . CYS A 1 80 ? -2.232 7.382 5.921 1.00 89.25 80 CYS A C 1
ATOM 589 O O . CYS A 1 80 ? -3.414 7.699 5.825 1.00 89.25 80 CYS A O 1
ATOM 591 N N . LEU A 1 81 ? -1.750 6.224 5.475 1.00 89.00 81 LEU A N 1
ATOM 592 C CA . LEU A 1 81 ? -2.503 5.210 4.747 1.00 89.00 81 LEU A CA 1
ATOM 593 C C . LEU A 1 81 ? -2.543 3.926 5.583 1.00 89.00 81 LEU A C 1
ATOM 595 O O . LEU A 1 81 ? -1.494 3.298 5.768 1.00 89.00 81 LEU A O 1
ATOM 599 N N . PRO A 1 82 ? -3.707 3.551 6.135 1.00 91.19 82 PRO A N 1
ATOM 600 C CA . PRO A 1 82 ? -3.855 2.317 6.890 1.00 91.19 82 PRO A CA 1
ATOM 601 C C . PRO A 1 82 ? -4.067 1.114 5.958 1.00 91.19 82 PRO A C 1
ATOM 603 O O . PRO A 1 82 ? -4.762 1.211 4.952 1.00 91.19 82 PRO A O 1
ATOM 606 N N . PHE A 1 83 ? -3.511 -0.032 6.344 1.00 89.94 83 PHE A N 1
ATOM 607 C CA . PHE A 1 83 ? -3.675 -1.331 5.694 1.00 89.94 83 PHE A CA 1
ATOM 608 C C . PHE A 1 83 ? -3.947 -2.396 6.752 1.00 89.94 83 PHE A C 1
ATOM 610 O O . PHE A 1 83 ? -3.239 -2.477 7.765 1.00 89.94 83 PHE A O 1
ATOM 617 N N . THR A 1 84 ? -4.951 -3.232 6.518 1.00 88.00 84 THR A N 1
ATOM 618 C CA . THR A 1 84 ? -5.343 -4.283 7.464 1.00 88.00 84 THR A CA 1
ATOM 619 C C . THR A 1 84 ? -4.416 -5.494 7.342 1.00 88.00 84 THR A C 1
ATOM 621 O O . THR A 1 84 ? -4.274 -6.078 6.263 1.00 88.00 84 THR A O 1
ATOM 624 N N . ILE A 1 85 ? -3.778 -5.893 8.448 1.00 87.56 85 ILE A N 1
ATOM 625 C CA . ILE A 1 85 ? -2.887 -7.061 8.486 1.00 87.56 85 ILE A CA 1
ATOM 626 C C . ILE A 1 85 ? -3.723 -8.344 8.594 1.00 87.56 85 ILE A C 1
ATOM 628 O O . ILE A 1 85 ? -4.612 -8.449 9.434 1.00 87.56 85 ILE A O 1
ATOM 632 N N . GLY A 1 86 ? -3.405 -9.342 7.766 1.00 77.56 86 GLY A N 1
ATOM 633 C CA . GLY A 1 86 ? -4.058 -10.657 7.750 1.00 77.56 86 GLY A CA 1
ATOM 634 C C . GLY A 1 86 ? -5.124 -10.819 6.664 1.00 77.56 86 GLY A C 1
ATOM 635 O O . GLY A 1 86 ? -5.652 -11.916 6.483 1.00 77.56 86 GLY A O 1
ATOM 636 N N . GLU A 1 87 ? -5.417 -9.763 5.905 1.00 76.75 87 GLU A N 1
ATOM 637 C CA . GLU A 1 87 ? -6.407 -9.797 4.827 1.00 76.75 87 GLU A CA 1
ATOM 638 C C . GLU A 1 87 ? -5.754 -9.831 3.426 1.00 76.75 87 GLU A C 1
ATOM 640 O O . GLU A 1 87 ? -4.738 -10.497 3.188 1.00 76.75 87 GLU A O 1
ATOM 645 N N . LYS A 1 88 ? -6.394 -9.184 2.444 1.00 88.19 88 LYS A N 1
ATOM 646 C CA . LYS A 1 88 ? -5.901 -9.032 1.066 1.00 88.19 88 LYS A CA 1
ATOM 647 C C . LYS A 1 88 ? -4.884 -7.894 0.932 1.00 88.19 88 LYS A C 1
ATOM 649 O O . LYS A 1 88 ? -4.183 -7.833 -0.069 1.00 88.19 88 LYS A O 1
ATOM 654 N N . GLU A 1 89 ? -4.822 -7.008 1.924 1.00 88.69 89 GLU A N 1
ATOM 655 C CA . GLU A 1 89 ? -4.059 -5.760 1.871 1.00 88.69 89 GLU A CA 1
ATOM 656 C C . GLU A 1 89 ? -2.639 -5.914 2.404 1.00 88.69 89 GLU A C 1
ATOM 658 O O . GLU A 1 89 ? -1.702 -5.452 1.760 1.00 88.69 89 GLU A O 1
ATOM 663 N N . ALA A 1 90 ? -2.459 -6.573 3.551 1.00 93.25 90 ALA A N 1
ATOM 664 C CA . ALA A 1 90 ? -1.148 -6.773 4.150 1.00 93.25 90 ALA A CA 1
ATOM 665 C C . ALA A 1 90 ? -1.035 -8.127 4.859 1.00 93.25 90 ALA A C 1
ATOM 667 O O . ALA A 1 90 ? -2.021 -8.663 5.373 1.00 93.25 90 ALA A O 1
ATOM 668 N N . ARG A 1 91 ? 0.176 -8.691 4.889 1.00 92.75 91 ARG A N 1
ATOM 669 C CA . ARG A 1 91 ? 0.470 -10.016 5.453 1.00 92.75 91 ARG A CA 1
ATOM 670 C C . ARG A 1 91 ? 1.810 -10.036 6.152 1.00 92.75 91 ARG A C 1
ATOM 672 O O . ARG A 1 91 ? 2.752 -9.387 5.708 1.00 92.75 91 ARG A O 1
ATOM 679 N N . GLU A 1 92 ? 1.894 -10.820 7.215 1.00 93.06 92 GLU A N 1
ATOM 680 C CA . GLU A 1 92 ? 3.175 -11.155 7.818 1.00 93.06 92 GLU A CA 1
ATOM 681 C C . GLU A 1 92 ? 3.679 -12.484 7.275 1.00 93.06 92 GLU A C 1
ATOM 683 O O . GLU A 1 92 ? 2.934 -13.462 7.194 1.00 93.06 92 GLU A O 1
ATOM 688 N N . LYS A 1 93 ? 4.956 -12.509 6.911 1.00 90.81 93 LYS A N 1
ATOM 689 C CA . LYS A 1 93 ? 5.659 -13.710 6.484 1.00 90.81 93 LYS A CA 1
ATOM 690 C C . LYS A 1 93 ? 7.100 -13.606 6.957 1.00 90.81 93 LYS A C 1
ATOM 692 O O . LYS A 1 93 ? 7.744 -12.587 6.735 1.00 90.81 93 LYS A O 1
ATOM 697 N N . ASP A 1 94 ? 7.565 -14.625 7.673 1.00 90.38 94 ASP A N 1
ATOM 698 C CA . ASP A 1 94 ? 8.931 -14.690 8.209 1.00 90.38 94 ASP A CA 1
ATOM 699 C C . ASP A 1 94 ? 9.320 -13.453 9.051 1.00 90.38 94 ASP A C 1
ATOM 701 O O . ASP A 1 94 ? 10.442 -12.956 9.010 1.00 90.38 94 ASP A O 1
ATOM 705 N N . GLY A 1 95 ? 8.355 -12.911 9.810 1.00 91.25 95 GLY A N 1
ATOM 706 C CA . GLY A 1 95 ? 8.527 -11.706 10.635 1.00 91.25 95 GLY A CA 1
ATOM 707 C C . GLY A 1 95 ? 8.550 -10.385 9.853 1.00 91.25 95 GLY A C 1
ATOM 708 O O . GLY A 1 95 ? 8.581 -9.307 10.453 1.00 91.25 95 GLY A O 1
ATOM 709 N N . GLN A 1 96 ? 8.490 -10.440 8.525 1.00 94.94 96 GLN A N 1
ATOM 710 C CA . GLN A 1 96 ? 8.417 -9.275 7.653 1.00 94.94 96 GLN A CA 1
ATOM 711 C C . GLN A 1 96 ? 6.968 -8.977 7.273 1.00 94.94 96 GLN A C 1
ATOM 713 O O . GLN A 1 96 ? 6.146 -9.874 7.097 1.00 94.94 96 GLN A O 1
ATOM 718 N N . LEU A 1 97 ? 6.654 -7.688 7.151 1.00 95.38 97 LEU A N 1
ATOM 719 C CA . LEU A 1 97 ? 5.352 -7.239 6.677 1.00 95.38 97 LEU A CA 1
ATOM 720 C C . LEU A 1 97 ? 5.425 -7.008 5.173 1.00 95.38 97 LEU A C 1
ATOM 722 O O . LEU A 1 97 ? 6.278 -6.254 4.707 1.00 95.38 97 LEU A O 1
ATOM 726 N N . PHE A 1 98 ? 4.479 -7.580 4.447 1.00 96.12 98 PHE A N 1
ATOM 727 C CA . PHE A 1 98 ? 4.279 -7.346 3.031 1.00 96.12 98 PHE A CA 1
ATOM 728 C C . PHE A 1 98 ? 2.933 -6.668 2.793 1.00 96.12 98 PHE A C 1
ATOM 730 O O . PHE A 1 98 ? 1.940 -7.022 3.427 1.00 96.12 98 PHE A O 1
ATOM 737 N N . ILE A 1 99 ? 2.895 -5.707 1.875 1.00 96.44 99 ILE A N 1
ATOM 738 C CA . ILE A 1 99 ? 1.683 -4.994 1.462 1.00 96.44 99 ILE A CA 1
ATOM 739 C C . ILE A 1 99 ? 1.399 -5.329 -0.001 1.00 96.44 99 ILE A C 1
ATOM 741 O O . ILE A 1 99 ? 2.310 -5.399 -0.825 1.00 96.44 99 ILE A O 1
ATOM 745 N N . SER A 1 100 ? 0.130 -5.552 -0.326 1.00 96.25 100 SER A N 1
ATOM 746 C CA . SER A 1 100 ? -0.334 -5.738 -1.696 1.00 96.25 100 SER A CA 1
ATOM 747 C C . SER A 1 100 ? -0.018 -4.495 -2.525 1.00 96.25 100 SER A C 1
ATOM 749 O O . SER A 1 100 ? -0.475 -3.397 -2.200 1.00 96.25 100 SER A O 1
ATOM 751 N N . ALA A 1 101 ? 0.721 -4.673 -3.623 1.00 95.75 101 ALA A N 1
ATOM 752 C CA . ALA A 1 101 ? 1.021 -3.595 -4.562 1.00 95.75 101 ALA A CA 1
ATOM 753 C C . ALA A 1 101 ? -0.274 -2.950 -5.074 1.00 95.75 101 ALA A C 1
ATOM 755 O O . ALA A 1 101 ? -0.425 -1.733 -5.023 1.00 95.75 101 ALA A O 1
ATOM 756 N N . ALA A 1 102 ? -1.251 -3.773 -5.470 1.00 94.94 102 ALA A N 1
ATOM 757 C CA . ALA A 1 102 ? -2.543 -3.298 -5.951 1.00 94.94 102 ALA A CA 1
ATOM 758 C C . ALA A 1 102 ? -3.262 -2.427 -4.911 1.00 94.94 102 ALA A C 1
ATOM 760 O O . ALA A 1 102 ? -3.709 -1.334 -5.252 1.00 94.94 102 ALA A O 1
ATOM 761 N N . ALA A 1 103 ? -3.347 -2.879 -3.654 1.00 92.62 103 ALA A N 1
ATOM 762 C CA . ALA A 1 103 ? -3.998 -2.112 -2.592 1.00 92.62 103 ALA A CA 1
ATOM 763 C C . ALA A 1 103 ? -3.264 -0.792 -2.322 1.00 92.62 103 ALA A C 1
ATOM 765 O O . ALA A 1 103 ? -3.894 0.260 -2.286 1.00 92.62 103 ALA A O 1
ATOM 766 N N . PHE A 1 104 ? -1.934 -0.832 -2.195 1.00 94.25 104 PHE A N 1
ATOM 767 C CA . PHE A 1 104 ? -1.125 0.361 -1.955 1.00 94.25 104 PHE A CA 1
ATOM 768 C C . PHE A 1 104 ? -1.291 1.405 -3.063 1.00 94.25 104 PHE A C 1
ATOM 770 O O . PHE A 1 104 ? -1.667 2.540 -2.775 1.00 94.25 104 PHE A O 1
ATOM 777 N N . PHE A 1 105 ? -1.061 1.022 -4.322 1.00 93.44 105 PHE A N 1
ATOM 778 C CA . PHE A 1 105 ? -1.090 1.959 -5.446 1.00 93.44 105 PHE A CA 1
ATOM 779 C C . PHE A 1 105 ? -2.494 2.477 -5.756 1.00 93.44 105 PHE A C 1
ATOM 781 O O . PHE A 1 105 ? -2.645 3.644 -6.109 1.00 93.44 105 PHE A O 1
ATOM 788 N N . THR A 1 106 ? -3.528 1.666 -5.521 1.00 90.81 106 THR A N 1
ATOM 789 C CA . THR A 1 106 ? -4.917 2.144 -5.576 1.00 90.81 106 THR A CA 1
ATOM 790 C C . THR A 1 106 ? -5.171 3.206 -4.503 1.00 90.81 106 THR A C 1
ATOM 792 O O . THR A 1 106 ? -5.742 4.250 -4.810 1.00 90.81 106 THR A O 1
ATOM 795 N N . SER A 1 107 ? -4.701 2.992 -3.268 1.00 87.88 107 SER A N 1
ATOM 796 C CA . SER A 1 107 ? -4.884 3.945 -2.163 1.00 87.88 107 SER A CA 1
ATOM 797 C C . SER A 1 107 ? -4.166 5.278 -2.377 1.00 87.88 107 SER A C 1
ATOM 799 O O . SER A 1 107 ? -4.660 6.303 -1.918 1.00 87.88 107 SER A O 1
ATOM 801 N N . VAL A 1 108 ? -3.026 5.289 -3.076 1.00 89.31 108 VAL A N 1
ATOM 802 C CA . VAL A 1 108 ? -2.325 6.534 -3.444 1.00 89.31 108 VAL A CA 1
ATOM 803 C C . VAL A 1 108 ? -2.780 7.124 -4.783 1.00 89.31 108 VAL A C 1
ATOM 805 O O . VAL A 1 108 ? -2.228 8.130 -5.216 1.00 89.31 108 VAL A O 1
ATOM 808 N N . GLY A 1 109 ? -3.772 6.522 -5.450 1.00 89.00 109 GLY A N 1
ATOM 809 C CA . GLY A 1 109 ? -4.270 6.995 -6.746 1.00 89.00 109 GLY A CA 1
ATOM 810 C C . GLY A 1 109 ? -3.231 6.919 -7.868 1.00 89.00 109 GLY A C 1
ATOM 811 O O . GLY A 1 109 ? -3.220 7.767 -8.753 1.00 89.00 109 GLY A O 1
ATOM 812 N N . SER A 1 110 ? -2.327 5.941 -7.812 1.00 90.88 110 SER A N 1
ATOM 813 C CA . SER A 1 110 ? -1.200 5.791 -8.738 1.00 90.88 110 SER A CA 1
ATOM 814 C C . SER A 1 110 ? -1.393 4.611 -9.681 1.00 90.88 110 SER A C 1
ATOM 816 O O . SER A 1 110 ? -1.911 3.561 -9.292 1.00 90.88 110 SER A O 1
ATOM 818 N N . THR A 1 111 ? -0.910 4.746 -10.913 1.00 92.88 111 THR A N 1
ATOM 819 C CA . THR A 1 111 ? -0.767 3.602 -11.821 1.00 92.88 111 THR A CA 1
ATOM 820 C C . THR A 1 111 ? 0.563 2.905 -11.572 1.00 92.88 111 THR A C 1
ATOM 822 O O . THR A 1 111 ? 1.568 3.559 -11.282 1.00 92.88 111 THR A O 1
ATOM 825 N N . TRP A 1 112 ? 0.583 1.580 -11.697 1.00 95.31 112 TRP A N 1
ATOM 826 C CA . TRP A 1 112 ? 1.790 0.787 -11.503 1.00 95.31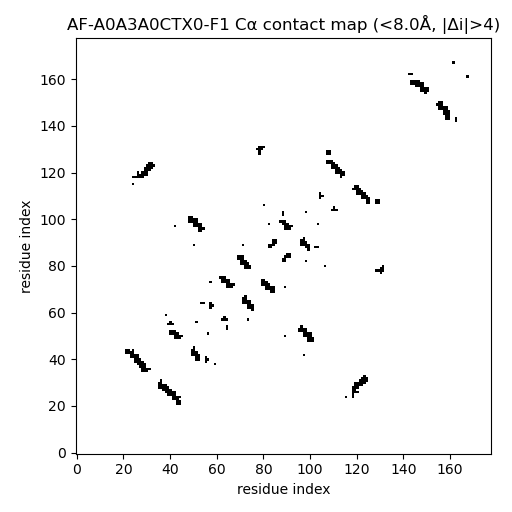 112 TRP A CA 1
ATOM 827 C C . TRP A 1 112 ? 1.848 -0.391 -12.472 1.00 95.31 112 TRP A C 1
ATOM 829 O O . TRP A 1 112 ? 0.820 -0.943 -12.863 1.00 95.31 112 TRP A O 1
ATOM 839 N N . GLU A 1 113 ? 3.065 -0.791 -12.822 1.00 95.38 113 GLU A N 1
ATOM 840 C CA . GLU A 1 113 ? 3.348 -1.959 -13.650 1.00 95.38 113 GLU A CA 1
ATOM 841 C C . GLU A 1 113 ? 4.586 -2.673 -13.107 1.00 95.38 113 GLU A C 1
ATOM 843 O O . GLU A 1 113 ? 5.576 -2.037 -12.737 1.00 95.38 113 GLU A O 1
ATOM 848 N N . PHE A 1 114 ? 4.532 -4.003 -13.041 1.00 95.12 114 PHE A N 1
ATOM 849 C CA . PHE A 1 114 ? 5.653 -4.821 -12.597 1.00 95.12 114 PHE A CA 1
ATOM 850 C C . PHE A 1 114 ? 6.159 -5.706 -13.735 1.00 95.12 114 PHE A C 1
ATOM 852 O O . PHE A 1 114 ? 5.467 -6.623 -14.173 1.00 95.12 114 PHE A O 1
ATOM 859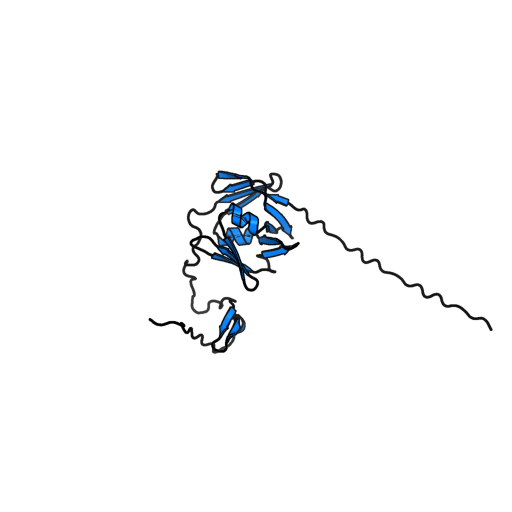 N N . ASP A 1 115 ? 7.389 -5.449 -14.177 1.00 94.38 115 ASP A N 1
ATOM 860 C CA . ASP A 1 115 ? 8.126 -6.333 -15.075 1.00 94.38 115 ASP A CA 1
ATOM 861 C C . ASP A 1 115 ? 8.917 -7.337 -14.232 1.00 94.38 115 ASP A C 1
ATOM 863 O O . ASP A 1 115 ? 10.005 -7.048 -13.720 1.00 94.38 115 ASP A O 1
ATOM 867 N N . GLU A 1 116 ? 8.349 -8.531 -14.088 1.00 90.00 116 GLU A N 1
ATOM 868 C CA . GLU A 1 116 ? 8.935 -9.639 -13.335 1.00 90.00 116 GLU A CA 1
ATOM 869 C C . GLU A 1 116 ? 10.300 -10.069 -13.888 1.00 90.00 116 GLU A C 1
ATOM 871 O O . GLU A 1 116 ? 11.221 -10.346 -13.118 1.00 90.00 116 GLU A O 1
ATOM 876 N N . LYS A 1 117 ? 10.482 -10.051 -15.216 1.00 90.69 117 LYS A N 1
ATOM 877 C CA . LYS A 1 117 ? 11.742 -10.465 -15.854 1.00 90.69 117 LYS A CA 1
ATOM 878 C C . LYS A 1 117 ? 12.852 -9.462 -15.575 1.00 90.69 117 LYS A C 1
ATOM 880 O O . LYS A 1 117 ? 13.994 -9.850 -15.318 1.00 90.69 117 LYS A O 1
ATOM 885 N N . ALA A 1 118 ? 12.525 -8.174 -15.627 1.00 91.88 118 ALA A N 1
ATOM 886 C CA . ALA A 1 118 ? 13.471 -7.112 -15.313 1.00 91.88 118 ALA A CA 1
ATOM 887 C C . ALA A 1 118 ? 13.642 -6.888 -13.798 1.00 91.88 118 ALA A C 1
ATOM 889 O O . ALA A 1 118 ? 14.607 -6.234 -13.383 1.00 91.88 118 ALA A O 1
ATOM 890 N N . GLY A 1 119 ? 12.722 -7.400 -12.972 1.00 93.00 119 GLY A N 1
ATOM 891 C CA . GLY A 1 119 ? 12.615 -7.048 -11.557 1.00 93.00 119 GLY A CA 1
ATOM 892 C C . GLY A 1 119 ? 12.402 -5.543 -11.375 1.00 93.00 119 GLY A C 1
ATOM 893 O O . GLY A 1 119 ? 13.020 -4.934 -10.493 1.00 93.00 119 GLY A O 1
ATOM 894 N N . ALA A 1 120 ? 11.611 -4.931 -12.259 1.00 94.19 120 ALA A N 1
ATOM 895 C CA . ALA A 1 120 ? 11.409 -3.489 -12.327 1.00 94.19 120 ALA A CA 1
ATOM 896 C C . ALA A 1 120 ? 9.952 -3.132 -12.027 1.00 94.19 120 ALA A C 1
ATOM 898 O O . ALA A 1 120 ? 9.031 -3.699 -12.605 1.00 94.19 120 ALA A O 1
ATOM 899 N N . LEU A 1 121 ? 9.758 -2.175 -11.123 1.00 95.25 121 LEU A N 1
ATOM 900 C CA . LEU A 1 121 ? 8.448 -1.658 -10.743 1.00 95.25 121 LEU A CA 1
ATOM 901 C C . LEU A 1 121 ? 8.316 -0.219 -11.250 1.00 95.25 121 LEU A C 1
ATOM 903 O O . LEU A 1 121 ? 8.983 0.683 -10.743 1.00 95.25 121 LEU A O 1
ATOM 907 N N . ALA A 1 122 ? 7.492 -0.003 -12.267 1.00 94.62 122 ALA A N 1
ATOM 908 C CA . ALA A 1 122 ? 7.161 1.330 -12.750 1.00 94.62 122 ALA A CA 1
ATOM 909 C C . ALA A 1 122 ? 5.959 1.868 -11.975 1.00 94.62 122 ALA A C 1
ATOM 911 O O . ALA A 1 122 ? 4.961 1.170 -11.812 1.00 94.62 122 ALA A O 1
ATOM 912 N N . ILE A 1 123 ? 6.078 3.090 -11.463 1.00 93.94 123 ILE A N 1
ATOM 913 C CA . ILE A 1 123 ? 5.065 3.757 -10.652 1.00 93.94 123 ILE A CA 1
ATOM 914 C C . ILE A 1 123 ? 4.968 5.203 -11.130 1.00 93.94 123 ILE A C 1
ATOM 916 O O . ILE A 1 123 ? 5.976 5.913 -11.206 1.00 93.94 123 ILE A O 1
ATOM 920 N N . ASP A 1 124 ? 3.745 5.635 -11.403 1.00 90.38 124 ASP A N 1
ATOM 921 C CA . ASP A 1 124 ? 3.429 7.042 -11.625 1.00 90.38 124 ASP A CA 1
ATOM 922 C C . ASP A 1 124 ? 2.668 7.557 -10.402 1.00 90.38 124 ASP A C 1
ATOM 924 O O . ASP A 1 124 ? 1.469 7.309 -10.243 1.00 90.38 124 ASP A O 1
ATOM 928 N N . LEU A 1 125 ? 3.415 8.153 -9.471 1.00 85.94 125 LEU A N 1
ATOM 929 C CA . LEU A 1 125 ? 2.882 8.758 -8.257 1.00 85.94 125 LEU A CA 1
ATOM 930 C C . LEU A 1 125 ? 2.379 10.169 -8.583 1.00 85.94 125 LEU A C 1
ATOM 932 O O . LEU A 1 125 ? 3.122 10.938 -9.198 1.00 85.94 125 LEU A O 1
ATOM 936 N N . PRO A 1 126 ? 1.180 10.562 -8.124 1.00 84.69 126 PRO A N 1
ATOM 937 C CA . PRO A 1 126 ? 0.745 11.944 -8.248 1.00 84.69 126 PRO A CA 1
ATOM 938 C C . PRO A 1 126 ? 1.692 12.869 -7.470 1.00 84.69 126 PRO A C 1
ATOM 940 O O . PRO A 1 126 ? 2.239 12.482 -6.434 1.00 84.69 126 PRO A O 1
ATOM 943 N N . ASP A 1 127 ? 1.858 14.103 -7.956 1.00 78.62 127 ASP A N 1
ATOM 944 C CA . ASP A 1 127 ? 2.687 15.124 -7.294 1.00 78.62 127 ASP A CA 1
ATOM 945 C C . ASP A 1 127 ? 2.209 15.413 -5.860 1.00 78.62 127 ASP A C 1
ATOM 947 O O . ASP A 1 127 ? 3.006 15.727 -4.976 1.00 78.62 127 ASP A O 1
ATOM 951 N N . GLU A 1 128 ? 0.909 15.237 -5.614 1.00 73.81 128 GLU A N 1
ATOM 952 C CA . GLU A 1 128 ? 0.294 15.296 -4.296 1.00 73.81 128 GLU A CA 1
ATOM 953 C C . GLU A 1 128 ? -0.365 13.954 -3.977 1.00 73.81 128 GLU A C 1
ATOM 955 O O . GLU A 1 128 ? -1.289 13.508 -4.661 1.00 73.81 128 GLU A O 1
ATOM 960 N N . LEU A 1 129 ? 0.102 13.299 -2.912 1.00 71.25 129 LEU A N 1
ATOM 961 C CA . LEU A 1 129 ? -0.577 12.117 -2.391 1.00 71.25 129 LEU A CA 1
ATOM 962 C C . LEU A 1 129 ? -1.956 12.515 -1.861 1.00 71.25 129 LEU A C 1
ATOM 964 O O . LEU A 1 129 ? -2.086 13.595 -1.273 1.00 71.25 129 LEU A O 1
ATOM 968 N N . PRO A 1 130 ? -2.969 11.639 -1.992 1.00 64.69 130 PRO A N 1
ATOM 969 C CA . PRO A 1 130 ? -4.272 11.896 -1.409 1.00 64.69 130 PRO A CA 1
ATOM 970 C C . PRO A 1 130 ? -4.088 12.119 0.090 1.00 64.69 130 PRO A C 1
ATOM 972 O O . PRO A 1 130 ? -3.709 11.219 0.845 1.00 64.69 130 PRO A O 1
ATOM 975 N N . THR A 1 131 ? -4.303 13.358 0.524 1.00 56.62 131 THR A N 1
ATOM 976 C CA . THR A 1 131 ? -4.295 13.653 1.948 1.00 56.62 131 THR A CA 1
ATOM 977 C C . THR A 1 131 ? -5.485 12.923 2.555 1.00 56.62 131 THR A C 1
ATOM 979 O O . THR A 1 131 ? -6.589 12.951 2.015 1.00 56.62 131 THR A O 1
ATOM 982 N N . SER A 1 132 ? -5.286 12.278 3.706 1.00 54.41 132 SER A N 1
ATOM 983 C CA . SER A 1 132 ? -6.376 11.643 4.470 1.00 54.41 132 SER A CA 1
ATOM 984 C C . SER A 1 132 ? -7.480 12.641 4.877 1.00 54.41 132 SER A C 1
ATOM 986 O O . SER A 1 132 ? -8.489 12.237 5.449 1.00 54.41 132 SER A O 1
ATOM 988 N N . ASN A 1 133 ? -7.281 13.933 4.597 1.00 49.16 133 ASN A N 1
ATOM 989 C CA . ASN A 1 133 ? -8.241 15.011 4.780 1.00 49.16 133 ASN A CA 1
ATOM 990 C C . ASN A 1 133 ? -9.158 15.214 3.571 1.00 49.16 133 ASN A C 1
ATOM 992 O O . ASN A 1 133 ? -10.002 16.109 3.626 1.00 49.16 133 ASN A O 1
ATOM 996 N N . ALA A 1 134 ? -9.012 14.432 2.493 1.00 51.44 134 ALA A N 1
ATOM 997 C CA . ALA A 1 134 ? -10.051 14.360 1.479 1.00 51.44 134 ALA A CA 1
ATOM 998 C C . ALA A 1 134 ? -11.358 14.042 2.219 1.00 51.44 134 ALA A C 1
ATOM 1000 O O . ALA A 1 134 ? -11.407 13.025 2.921 1.00 51.44 134 ALA A O 1
ATOM 1001 N N . PRO A 1 135 ? -12.369 14.928 2.171 1.00 53.91 135 PRO A N 1
ATOM 1002 C CA . PRO A 1 135 ? -13.596 14.712 2.908 1.00 53.91 135 PRO A CA 1
ATOM 1003 C C . PRO A 1 135 ? -14.156 13.368 2.463 1.00 53.91 135 PRO A C 1
ATOM 1005 O O . PRO A 1 135 ? -14.531 13.189 1.306 1.00 53.91 135 PRO A O 1
ATOM 1008 N N . VAL A 1 136 ? -14.151 12.398 3.378 1.00 59.91 136 VAL A N 1
ATOM 1009 C CA . VAL A 1 136 ? -14.917 11.176 3.186 1.00 59.91 136 VAL A CA 1
ATOM 1010 C C . VAL A 1 136 ? -16.347 11.661 3.040 1.00 59.91 136 VAL A C 1
ATOM 1012 O O . VAL A 1 136 ? -16.886 12.256 3.974 1.00 59.91 136 VAL A O 1
ATOM 1015 N N . ASP A 1 137 ? -16.925 11.491 1.853 1.00 57.72 137 ASP A N 1
ATOM 1016 C CA . ASP A 1 137 ? -18.298 11.902 1.593 1.00 57.72 137 ASP A CA 1
ATOM 1017 C C . ASP A 1 137 ? -19.226 10.943 2.350 1.00 57.72 137 ASP A C 1
ATOM 1019 O O . ASP A 1 137 ? -19.630 9.876 1.876 1.00 57.72 137 ASP A O 1
ATOM 1023 N N . VAL A 1 138 ? -19.449 11.256 3.627 1.00 64.19 138 VAL A N 1
ATOM 1024 C CA . VAL A 1 138 ? -20.310 10.478 4.509 1.00 64.19 138 VAL A CA 1
ATOM 1025 C C . VAL A 1 138 ? -21.743 10.905 4.233 1.00 64.19 138 VAL A C 1
ATOM 1027 O O . VAL A 1 138 ? -22.283 11.809 4.866 1.00 64.19 138 VAL A O 1
ATOM 1030 N N . THR A 1 139 ? -22.380 10.232 3.282 1.00 67.88 139 THR A N 1
ATOM 1031 C CA . THR A 1 139 ? -23.816 10.399 3.051 1.00 67.88 139 THR A CA 1
ATOM 1032 C C . THR A 1 139 ? -24.640 9.653 4.104 1.00 67.88 139 THR A C 1
ATOM 1034 O O . THR A 1 139 ? -24.234 8.605 4.616 1.00 67.88 139 THR A O 1
ATOM 1037 N N . VAL A 1 140 ? -25.832 10.166 4.426 1.00 73.19 140 VAL A N 1
ATOM 1038 C CA . VAL A 1 140 ? -26.790 9.459 5.292 1.00 73.19 140 VAL A CA 1
ATOM 1039 C C . VAL A 1 140 ? -27.106 8.089 4.682 1.00 73.19 140 VAL A C 1
ATOM 1041 O O . VAL A 1 140 ? -27.531 8.001 3.535 1.00 73.19 140 VAL A O 1
ATOM 1044 N N . GLY A 1 141 ? -26.898 7.021 5.457 1.00 72.38 141 GLY A N 1
ATOM 1045 C CA . GLY A 1 141 ? -27.076 5.634 5.006 1.00 72.38 141 GLY A CA 1
ATOM 1046 C C . GLY A 1 141 ? -25.787 4.928 4.569 1.00 72.38 141 GLY A C 1
ATOM 1047 O O . GLY A 1 141 ? -25.812 3.711 4.380 1.00 72.38 141 GLY A O 1
ATOM 1048 N N . SER A 1 142 ? -24.655 5.638 4.472 1.00 71.19 142 SER A N 1
ATOM 1049 C CA . SER A 1 142 ? -23.348 5.012 4.250 1.00 71.19 142 SER A CA 1
ATOM 1050 C C . SER A 1 142 ? -23.004 4.033 5.374 1.00 71.19 142 SER A C 1
ATOM 1052 O O . SER A 1 142 ? -23.318 4.239 6.547 1.00 71.19 142 SER A O 1
ATOM 1054 N N . THR A 1 143 ? -22.336 2.937 5.015 1.00 70.38 143 THR A N 1
ATOM 1055 C CA . THR A 1 143 ? -21.949 1.911 5.987 1.00 70.38 143 THR A CA 1
ATOM 1056 C C . THR A 1 143 ? -20.909 2.467 6.961 1.00 70.38 143 THR A C 1
ATOM 1058 O O . THR A 1 143 ? -19.850 2.923 6.538 1.00 70.38 143 THR A O 1
ATOM 1061 N N . ALA A 1 144 ? -21.182 2.377 8.268 1.00 68.88 144 ALA A N 1
ATOM 1062 C CA . ALA A 1 144 ? -20.250 2.813 9.307 1.00 68.88 144 ALA A CA 1
ATOM 1063 C C . ALA A 1 144 ? -18.893 2.086 9.167 1.00 68.88 144 ALA A C 1
ATOM 1065 O O . ALA A 1 144 ? -18.888 0.845 9.118 1.00 68.88 144 ALA A O 1
ATOM 1066 N N . PRO A 1 145 ? -17.755 2.801 9.103 1.00 69.12 145 PRO A N 1
ATOM 1067 C CA . PRO A 1 145 ? -16.437 2.183 8.986 1.00 69.12 145 PRO A CA 1
ATOM 1068 C C . PRO A 1 145 ? -16.115 1.296 10.195 1.00 69.12 145 PRO A C 1
ATOM 1070 O O . PRO A 1 145 ? -16.620 1.498 11.295 1.00 69.12 145 PRO A O 1
ATOM 1073 N N . GLY A 1 146 ? -15.269 0.287 10.001 1.00 72.31 146 GLY A N 1
ATOM 1074 C CA . GLY A 1 146 ? -14.965 -0.716 11.026 1.00 72.31 146 GLY A CA 1
ATOM 1075 C C . GLY A 1 146 ? -13.876 -0.335 12.029 1.00 72.31 146 GLY A C 1
ATOM 1076 O O . GLY A 1 146 ? -13.213 -1.256 12.507 1.00 72.31 146 GLY A O 1
ATOM 1077 N N . PHE A 1 147 ? -13.655 0.954 12.320 1.00 75.19 147 PHE A N 1
ATOM 1078 C CA . PHE A 1 147 ? -12.601 1.359 13.256 1.00 75.19 147 PHE A CA 1
ATOM 1079 C C . PHE A 1 147 ? -12.981 1.074 14.714 1.00 75.19 147 PHE A C 1
ATOM 1081 O O . PHE A 1 147 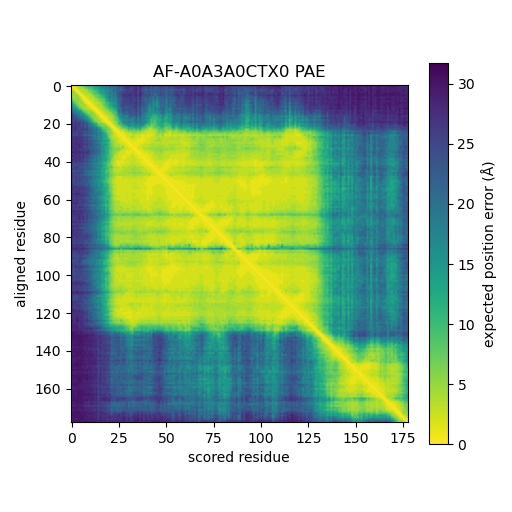? -14.159 1.069 15.092 1.00 75.19 147 PHE A O 1
ATOM 1088 N N . LEU A 1 148 ? -11.948 0.792 15.509 1.00 80.69 148 LEU A N 1
ATOM 1089 C CA . LEU A 1 148 ? -12.036 0.638 16.955 1.00 80.69 148 LEU A CA 1
ATOM 1090 C C . LEU A 1 148 ? -12.055 2.020 17.604 1.00 80.69 148 LEU A C 1
ATOM 1092 O O . LEU A 1 148 ? -11.303 2.912 17.212 1.00 80.69 148 LEU A O 1
ATOM 1096 N N . VAL A 1 149 ? -12.917 2.186 18.595 1.00 83.00 149 VAL A N 1
ATOM 1097 C CA . VAL A 1 149 ? -13.031 3.403 19.398 1.00 83.00 149 VAL A CA 1
ATOM 1098 C C . VAL A 1 149 ? -13.055 3.015 20.861 1.00 83.00 149 VAL A C 1
ATOM 1100 O O . VAL A 1 149 ? -13.652 2.010 21.236 1.00 83.00 149 VAL A O 1
ATOM 1103 N N . THR A 1 150 ? -12.423 3.825 21.697 1.00 83.19 150 THR A N 1
ATOM 1104 C CA . THR A 1 150 ? -12.520 3.677 23.146 1.00 83.19 150 THR A CA 1
ATOM 1105 C C . THR A 1 150 ? -13.812 4.332 23.622 1.00 83.19 150 THR A C 1
ATOM 1107 O O . THR A 1 150 ? -14.037 5.520 23.392 1.00 83.19 150 THR A O 1
ATOM 1110 N N . ALA A 1 151 ? -14.679 3.550 24.255 1.00 84.19 151 ALA A N 1
ATOM 1111 C CA . ALA A 1 151 ? -15.917 4.020 24.855 1.00 84.19 151 ALA A CA 1
ATOM 1112 C C . ALA A 1 151 ? -15.650 4.807 26.151 1.00 84.19 151 ALA A C 1
ATOM 1114 O O . ALA A 1 151 ? -14.553 4.775 26.710 1.00 84.19 151 ALA A O 1
ATOM 1115 N N . ALA A 1 152 ? -16.677 5.489 26.666 1.00 82.12 152 ALA A N 1
ATOM 1116 C CA . ALA A 1 152 ? -16.581 6.283 27.895 1.00 82.12 152 ALA A CA 1
ATOM 1117 C C . ALA A 1 152 ? -16.212 5.456 29.144 1.00 82.12 152 ALA A C 1
ATOM 1119 O O . ALA A 1 152 ? -15.698 6.003 30.115 1.00 82.12 152 ALA A O 1
ATOM 1120 N N . ASP A 1 153 ? -16.446 4.142 29.120 1.00 86.44 153 ASP A N 1
ATOM 1121 C CA . ASP A 1 153 ? -16.052 3.210 30.182 1.00 86.44 153 ASP A CA 1
ATOM 1122 C C . ASP A 1 153 ? -14.638 2.625 29.989 1.00 86.44 153 ASP A C 1
ATOM 1124 O O . ASP A 1 153 ? -14.225 1.745 30.744 1.00 86.44 153 ASP A O 1
ATOM 1128 N N . GLY A 1 154 ? -13.897 3.097 28.981 1.00 87.06 154 GLY A N 1
ATOM 1129 C CA . GLY A 1 154 ? -12.547 2.644 28.652 1.00 87.06 154 GLY A CA 1
ATOM 1130 C C . GLY A 1 154 ? -12.485 1.367 27.810 1.00 87.06 154 GLY A C 1
ATOM 1131 O O . GLY A 1 154 ? -11.383 0.935 27.472 1.00 87.06 154 GLY A O 1
ATOM 1132 N N . LYS A 1 155 ? -13.618 0.750 27.447 1.00 88.56 155 LYS A N 1
ATOM 1133 C CA . LYS A 1 155 ? -13.613 -0.451 26.597 1.00 88.56 155 LYS A CA 1
ATOM 1134 C C . LYS A 1 155 ? -13.396 -0.098 25.133 1.00 88.56 155 LYS A C 1
ATOM 1136 O O . LYS A 1 155 ? -13.947 0.879 24.635 1.00 88.56 155 LYS A O 1
ATOM 1141 N N . GLU A 1 156 ? -12.657 -0.935 24.414 1.00 89.69 156 GLU A N 1
ATOM 1142 C CA . GLU A 1 156 ? -12.614 -0.856 22.955 1.00 89.69 156 GLU A CA 1
ATOM 1143 C C . GLU A 1 156 ? -13.908 -1.423 22.362 1.00 89.69 156 GLU A C 1
ATOM 1145 O O . GLU A 1 156 ? -14.314 -2.546 22.664 1.00 89.69 156 GLU A O 1
ATOM 1150 N N . ILE A 1 157 ? -14.558 -0.635 21.511 1.00 86.88 157 ILE A N 1
ATOM 1151 C CA . ILE A 1 157 ? -15.742 -1.022 20.746 1.00 86.88 157 ILE A CA 1
ATOM 1152 C C . ILE A 1 157 ? -15.448 -0.886 19.255 1.00 86.88 157 ILE A C 1
ATOM 1154 O O . ILE A 1 157 ? -14.778 0.053 18.825 1.00 86.88 157 ILE A O 1
ATOM 1158 N N . ARG A 1 158 ? -15.970 -1.800 18.434 1.00 84.94 158 ARG A N 1
ATOM 1159 C CA . ARG A 1 158 ? -15.890 -1.688 16.975 1.00 84.94 158 ARG A CA 1
ATOM 1160 C C . ARG A 1 158 ? -17.186 -1.088 16.452 1.00 84.94 158 ARG A C 1
ATOM 1162 O O . ARG A 1 158 ? -18.255 -1.660 16.649 1.00 84.94 158 ARG A O 1
ATOM 1169 N N . LEU A 1 159 ? -17.122 0.036 15.735 1.00 79.81 159 LEU A N 1
ATOM 1170 C CA . LEU A 1 159 ? -18.348 0.683 15.231 1.00 79.81 159 LEU A CA 1
ATOM 1171 C C . LEU A 1 159 ? -19.154 -0.207 14.272 1.00 79.81 159 LEU A C 1
ATOM 1173 O O . LEU A 1 159 ? -20.378 -0.099 14.200 1.00 79.81 159 LEU A O 1
ATOM 1177 N N . ALA A 1 160 ? -18.488 -1.127 13.568 1.00 80.56 160 ALA A N 1
ATOM 1178 C CA . ALA A 1 160 ? -19.151 -2.094 12.699 1.00 80.56 160 ALA A CA 1
ATOM 1179 C C . ALA A 1 160 ? -20.098 -3.053 13.448 1.00 80.56 160 ALA A C 1
ATOM 1181 O O . ALA A 1 160 ? -21.057 -3.528 12.839 1.00 80.56 160 ALA A O 1
ATOM 1182 N N . ASP A 1 161 ? -19.898 -3.291 14.748 1.00 83.62 161 ASP A N 1
ATOM 1183 C CA . ASP A 1 161 ? -20.750 -4.187 15.549 1.00 83.62 161 ASP A CA 1
ATOM 1184 C C . ASP A 1 161 ? -22.158 -3.606 15.766 1.00 83.62 161 ASP A C 1
ATOM 1186 O O . ASP A 1 161 ? -23.115 -4.318 16.085 1.00 83.62 161 ASP A O 1
ATOM 1190 N N . PHE A 1 162 ? -22.303 -2.299 15.545 1.00 83.12 162 PHE A N 1
ATOM 1191 C CA . PHE A 1 162 ? -23.565 -1.580 15.651 1.00 83.12 162 PHE A CA 1
ATOM 1192 C C . PHE A 1 162 ? -24.349 -1.541 14.328 1.00 83.12 162 PHE A C 1
ATOM 1194 O O . PHE A 1 162 ? -25.468 -1.023 14.288 1.00 83.12 162 PHE A O 1
ATOM 1201 N N . ARG A 1 163 ? -23.823 -2.121 13.240 1.00 78.44 163 ARG A N 1
ATOM 1202 C CA . ARG A 1 163 ? -24.536 -2.212 11.955 1.00 78.44 163 ARG A CA 1
ATOM 1203 C C . ARG A 1 163 ? -25.837 -3.009 12.111 1.00 78.44 163 ARG A C 1
ATOM 1205 O O . ARG A 1 163 ? -25.872 -4.071 12.725 1.00 78.44 163 ARG A O 1
ATOM 1212 N N . GLY A 1 164 ? -26.929 -2.487 11.550 1.00 79.19 164 GLY A N 1
ATOM 1213 C CA . GLY A 1 164 ? -28.255 -3.119 11.608 1.00 79.19 164 GLY A CA 1
ATOM 1214 C C . GLY A 1 164 ? -28.980 -2.989 12.954 1.00 79.19 164 GLY A C 1
ATOM 1215 O O . GLY A 1 164 ? -30.121 -3.439 13.079 1.00 79.19 164 GLY A O 1
ATOM 1216 N N . LYS A 1 165 ? -28.372 -2.355 13.965 1.00 82.69 165 LYS A N 1
ATOM 1217 C CA . LYS A 1 165 ? -29.070 -1.982 15.201 1.00 82.69 165 LYS A CA 1
ATOM 1218 C C . LYS A 1 165 ? -29.936 -0.748 14.919 1.00 82.69 165 LYS A C 1
ATOM 1220 O O . LYS A 1 165 ? -29.469 0.216 14.325 1.00 82.69 165 LYS A O 1
ATOM 1225 N N . LYS A 1 166 ? -31.212 -0.783 15.323 1.00 76.44 166 LYS A N 1
ATOM 1226 C CA . LYS A 1 166 ? -32.208 0.241 14.941 1.00 76.44 166 LYS A CA 1
ATOM 1227 C C . LYS A 1 166 ? -31.948 1.631 15.530 1.00 76.44 166 LYS A C 1
ATOM 1229 O O . LYS A 1 166 ? -32.283 2.611 14.885 1.00 76.44 166 LYS A O 1
ATOM 1234 N N . ASN A 1 167 ? -31.364 1.710 16.724 1.00 76.12 167 ASN A N 1
ATOM 1235 C CA . ASN A 1 167 ? -31.150 2.963 17.446 1.00 76.12 167 ASN A CA 1
ATOM 1236 C C . ASN A 1 167 ? -29.716 2.989 17.978 1.00 76.12 167 ASN A C 1
ATOM 1238 O O . ASN A 1 167 ? -29.443 2.443 19.046 1.00 76.12 167 ASN A O 1
ATOM 1242 N N . VAL A 1 168 ? -28.799 3.573 17.214 1.00 72.31 168 VAL A N 1
ATOM 1243 C CA . VAL A 1 168 ? -27.409 3.779 17.633 1.00 72.31 168 VAL A CA 1
ATOM 1244 C C . VAL A 1 168 ? -27.182 5.278 17.663 1.00 72.31 168 VAL A C 1
ATOM 1246 O O . VAL A 1 168 ? -27.251 5.932 16.627 1.00 72.31 168 VAL A O 1
ATOM 1249 N N . VAL A 1 169 ? -26.944 5.816 18.855 1.00 75.38 169 VAL A N 1
ATOM 1250 C CA . VAL A 1 169 ? -26.522 7.205 19.038 1.00 75.38 169 VAL A CA 1
ATOM 1251 C C . VAL A 1 169 ? -25.027 7.176 19.310 1.00 75.38 169 VAL A C 1
ATOM 1253 O O . VAL A 1 169 ? -24.584 6.511 20.245 1.00 75.38 169 VAL A O 1
ATOM 1256 N N . LEU A 1 170 ? -24.256 7.854 18.462 1.00 73.31 170 LEU A N 1
ATOM 1257 C CA . LEU A 1 170 ? -22.830 8.068 18.674 1.00 73.31 170 LEU A CA 1
ATOM 1258 C C . LEU A 1 170 ? -22.646 9.479 19.215 1.00 73.31 170 LEU A C 1
ATOM 1260 O O . LEU A 1 170 ? -22.967 10.453 18.537 1.00 73.31 170 LEU A O 1
ATOM 1264 N N . GLU A 1 171 ? -22.136 9.571 20.435 1.00 75.94 171 GLU A N 1
ATOM 1265 C CA . GLU A 1 171 ? -21.792 10.835 21.071 1.00 75.94 171 GLU A CA 1
ATOM 1266 C C . GLU A 1 171 ? -20.270 10.921 21.196 1.00 75.94 171 GLU A C 1
ATOM 1268 O O . GLU A 1 171 ? -19.630 10.065 21.809 1.00 75.94 171 GLU A O 1
ATOM 1273 N N . PHE A 1 172 ? -19.680 11.933 20.558 1.00 74.88 172 PHE A N 1
ATOM 1274 C CA . PHE A 1 172 ? -18.238 12.154 20.560 1.00 74.88 172 PHE A CA 1
ATOM 1275 C C . PHE A 1 172 ? -17.898 13.242 21.574 1.00 74.88 172 PHE A C 1
ATOM 1277 O O . PHE A 1 172 ? -18.126 14.427 21.332 1.00 74.88 172 PHE A O 1
ATOM 1284 N N . PHE A 1 173 ? -17.323 12.840 22.705 1.00 71.12 173 PHE A N 1
ATOM 1285 C CA . PHE A 1 173 ? -16.832 13.770 23.716 1.00 71.12 173 PHE A CA 1
ATOM 1286 C C . PHE A 1 173 ? -15.371 14.114 23.447 1.00 71.12 173 PHE A C 1
ATOM 1288 O O . PHE A 1 173 ? -14.527 13.233 23.284 1.00 71.12 173 PHE A O 1
ATOM 1295 N N . ARG A 1 174 ? -15.054 15.407 23.428 1.00 69.50 174 ARG A N 1
ATOM 1296 C CA . ARG A 1 174 ? -13.680 15.884 23.285 1.00 69.50 174 ARG A CA 1
ATOM 1297 C C . ARG A 1 174 ? -13.087 16.113 24.677 1.00 69.50 174 ARG A C 1
ATOM 1299 O O . ARG A 1 174 ? -13.611 16.919 25.438 1.00 69.50 174 ARG A O 1
ATOM 1306 N N . SER A 1 175 ? -12.001 15.422 25.020 1.00 57.91 175 SER A N 1
ATOM 1307 C CA . SER A 1 175 ? -11.299 15.632 26.292 1.00 57.91 175 SER A CA 1
ATOM 1308 C C . SER A 1 175 ? -10.267 16.764 26.161 1.00 57.91 175 SER A C 1
ATOM 1310 O O . SER A 1 175 ? -9.225 16.568 25.537 1.00 57.91 175 SER A O 1
ATOM 1312 N N . GLY A 1 176 ? -10.543 17.948 26.721 1.00 63.44 176 GLY A N 1
ATOM 1313 C CA . GLY A 1 176 ? -9.595 19.075 26.799 1.00 63.44 176 GLY A CA 1
ATOM 1314 C C . GLY A 1 176 ? -10.266 20.426 27.089 1.00 63.44 176 GLY A C 1
ATOM 1315 O O . GLY A 1 176 ? -11.455 20.586 26.821 1.00 63.44 176 GLY A O 1
ATOM 1316 N N . SER A 1 177 ? -9.521 21.388 27.651 1.00 55.03 177 SER A N 1
ATOM 1317 C CA . SER A 1 177 ? -9.991 22.764 27.895 1.00 55.03 177 SER A CA 1
ATOM 1318 C C . SER A 1 177 ? -9.847 23.636 26.644 1.00 55.03 177 SER A C 1
ATOM 1320 O O . SER A 1 177 ? -8.859 23.506 25.922 1.00 55.03 177 SER A O 1
ATOM 1322 N N . TRP A 1 178 ? -10.848 24.491 26.419 1.00 59.84 178 TRP A N 1
ATOM 1323 C CA . TRP A 1 178 ? -10.943 25.461 25.324 1.00 59.84 178 TRP A CA 1
ATOM 1324 C C . TRP A 1 178 ? -9.864 26.540 25.380 1.00 59.84 178 TRP A C 1
ATOM 1326 O O . TRP A 1 178 ? -9.511 26.950 26.509 1.00 59.84 178 TRP A O 1
#

pLDDT: mean 80.52, std 16.14, range [36.47, 96.81]

Secondary structure (DSSP, 8-state):
-----------------------EEEEEEEEETTEEEEEEEEEEEETTEEEEEHHHHHHHHTPEEEEETTEEEEE-SS-EEEEEBTSSSEEEETTEEEEEHHHHHHHTT-EEEEETTTTEEEEE--SS---TTS-----TTPPPP--EEE-TTS-EEEGGGGTT-S---------S--

Foldseek 3Di:
DDDDDDDDDDDDDPPPPPPPPFPWFWQQWEQEQNRIDGFTWTWTDDPNWIWTFPVRVLVVVVWDWDDDDQWIWTDHPQAIDIFGEPDQAWYDDPNTIIGTPVNVCVQQVKDWDADRVVSYIYIYGPPDGPHPPPPPPDDVPDQDDQDWDQDPVRDTDTPNVCPPPPDDDDDDDDPDDD

Mean predicted aligned error: 12.93 Å